Protein AF-A0A6J3AB00-F1 (afdb_monomer_lite)

Foldseek 3Di:
DDDDPDDDDPPPADEDDPVNQCVQQVDPDLCPRQEGAPEQRQHAYPPCNLVNQNHAYDEQDNHAYQDDQSCLNNQNHAYYEHHNYVHVLVVDPCNLVVVCVSHVNYQYYNRQGCDDPPNVVSVVVVVVVVVPDDDPDPDPPPPPDDPPDDPCPPPPDPDPPVVVVVVVVVVVVVVVVVVVVVVVVVVVVVVVVCVVVPDDDDPPDDDD

Radius of gyration: 45.83 Å; chains: 1; bounding box: 149×33×102 Å

pLDDT: mean 82.35, std 17.06, range [36.31, 98.19]

Structure (mmCIF, N/CA/C/O backbone):
data_AF-A0A6J3AB00-F1
#
_entry.id   AF-A0A6J3AB00-F1
#
loop_
_atom_site.group_PDB
_atom_site.id
_atom_site.type_symbol
_atom_site.label_atom_id
_atom_site.label_alt_id
_atom_site.label_comp_id
_atom_site.label_asym_id
_atom_site.label_entity_id
_atom_site.label_seq_id
_atom_site.pdbx_PDB_ins_code
_atom_site.Cartn_x
_atom_site.Cartn_y
_atom_site.Cartn_z
_atom_site.occupancy
_atom_site.B_iso_or_equiv
_atom_site.auth_seq_id
_atom_site.auth_comp_id
_atom_site.auth_asym_id
_atom_site.auth_atom_id
_atom_site.pdbx_PDB_model_num
ATOM 1 N N . MET A 1 1 ? 50.161 -20.558 -6.148 1.00 41.75 1 MET A N 1
ATOM 2 C CA . MET A 1 1 ? 48.761 -20.976 -6.363 1.00 41.75 1 MET A CA 1
ATOM 3 C C . MET A 1 1 ? 47.915 -19.816 -5.877 1.00 41.75 1 MET A C 1
ATOM 5 O O . MET A 1 1 ? 47.759 -19.652 -4.677 1.00 41.75 1 MET A O 1
ATOM 9 N N . GLU A 1 2 ? 47.543 -18.915 -6.781 1.00 36.31 2 GLU A N 1
ATOM 10 C CA . GLU A 1 2 ? 46.730 -17.748 -6.426 1.00 36.31 2 GLU A CA 1
ATOM 11 C C . GLU A 1 2 ? 45.256 -18.159 -6.334 1.00 36.31 2 GLU A C 1
ATOM 13 O O . GLU A 1 2 ? 44.808 -18.968 -7.157 1.00 36.31 2 GLU A O 1
ATOM 18 N N . PRO A 1 3 ? 44.496 -17.660 -5.347 1.00 43.22 3 PRO A N 1
ATOM 19 C CA . PRO A 1 3 ? 43.083 -17.968 -5.248 1.00 43.22 3 PRO A CA 1
ATOM 20 C C . PRO A 1 3 ? 42.341 -17.232 -6.365 1.00 43.22 3 PRO A C 1
ATOM 22 O O . PRO A 1 3 ? 42.418 -16.011 -6.501 1.00 43.22 3 PRO A O 1
ATOM 25 N N . ARG A 1 4 ? 41.638 -18.006 -7.195 1.00 39.16 4 ARG A N 1
ATOM 26 C CA . ARG A 1 4 ? 40.739 -17.500 -8.231 1.00 39.16 4 ARG A CA 1
ATOM 27 C C . ARG A 1 4 ? 39.714 -16.581 -7.572 1.00 39.16 4 ARG A C 1
ATOM 29 O O . ARG A 1 4 ? 38.908 -17.041 -6.771 1.00 39.16 4 ARG A O 1
ATOM 36 N N . GLY A 1 5 ? 39.751 -15.301 -7.931 1.00 41.44 5 GLY A N 1
ATOM 37 C CA . GLY A 1 5 ? 38.671 -14.369 -7.647 1.00 41.44 5 GLY A CA 1
ATOM 38 C C . GLY A 1 5 ? 37.401 -14.870 -8.322 1.00 41.44 5 GLY A C 1
ATOM 39 O O . GLY A 1 5 ? 37.250 -14.765 -9.540 1.00 41.44 5 GLY A O 1
ATOM 40 N N . GLU A 1 6 ? 36.512 -15.456 -7.532 1.00 40.44 6 GLU A N 1
ATOM 41 C CA . GLU A 1 6 ? 35.131 -15.698 -7.916 1.00 40.44 6 GLU A CA 1
ATOM 42 C C . GLU A 1 6 ? 34.485 -14.330 -8.151 1.00 40.44 6 GLU A C 1
ATOM 44 O O . GLU A 1 6 ? 34.238 -13.566 -7.218 1.00 40.44 6 GLU A O 1
ATOM 49 N N . LYS A 1 7 ? 34.270 -13.979 -9.423 1.00 38.91 7 LYS A N 1
ATOM 50 C CA . LYS A 1 7 ? 33.419 -12.844 -9.780 1.00 38.91 7 LYS A CA 1
ATOM 51 C C . LYS A 1 7 ? 32.008 -13.167 -9.272 1.00 38.91 7 LYS A C 1
ATOM 53 O O . LYS A 1 7 ? 31.461 -14.185 -9.702 1.00 38.91 7 LYS A O 1
ATOM 58 N N . PRO A 1 8 ? 31.411 -12.358 -8.380 1.00 40.84 8 PRO A N 1
ATOM 59 C CA . PRO A 1 8 ? 30.029 -12.569 -7.984 1.00 40.84 8 PRO A CA 1
ATOM 60 C C . PRO A 1 8 ? 29.155 -12.401 -9.228 1.00 40.84 8 PRO A C 1
ATOM 62 O O . PRO A 1 8 ? 29.329 -11.448 -9.987 1.00 40.84 8 PRO A O 1
ATOM 65 N N . GLY A 1 9 ? 28.283 -13.385 -9.453 1.00 39.97 9 GLY A N 1
ATOM 66 C CA . GLY A 1 9 ? 27.457 -13.511 -10.646 1.00 39.97 9 GLY A CA 1
ATOM 67 C C . GLY A 1 9 ? 26.779 -12.202 -11.033 1.00 39.97 9 GLY A C 1
ATOM 68 O O . GLY A 1 9 ? 26.062 -11.591 -10.242 1.00 39.97 9 GLY A O 1
ATOM 69 N N . GLU A 1 10 ? 27.019 -11.804 -12.274 1.00 44.41 10 GLU A N 1
ATOM 70 C CA . GLU A 1 10 ? 26.266 -10.797 -13.000 1.00 44.41 10 GLU A CA 1
ATOM 71 C C . GLU A 1 10 ? 24.817 -11.297 -13.073 1.00 44.41 10 GLU A C 1
ATOM 73 O O . GLU A 1 10 ? 24.477 -12.193 -13.843 1.00 44.41 10 GLU A O 1
ATOM 78 N N . ALA A 1 11 ? 23.983 -10.822 -12.149 1.00 47.81 11 ALA A N 1
ATOM 79 C CA . ALA A 1 11 ? 22.560 -11.094 -12.171 1.00 47.81 11 ALA A CA 1
ATOM 80 C C . ALA A 1 11 ? 21.988 -10.366 -13.391 1.00 47.81 11 ALA A C 1
ATOM 82 O O . ALA A 1 11 ? 21.816 -9.148 -13.349 1.00 47.81 11 ALA A O 1
ATOM 83 N N . ASP A 1 12 ? 21.732 -11.109 -14.467 1.00 60.25 12 ASP A N 1
ATOM 84 C CA . ASP A 1 12 ? 20.972 -10.663 -15.637 1.00 60.25 12 ASP A CA 1
ATOM 85 C C . ASP A 1 12 ? 19.529 -10.376 -15.195 1.00 60.25 12 ASP A C 1
ATOM 87 O O . ASP A 1 12 ? 18.627 -11.211 -15.255 1.00 60.25 12 ASP A O 1
ATOM 91 N N . GLY A 1 13 ? 19.352 -9.229 -14.547 1.00 69.88 13 GLY A N 1
ATOM 92 C CA . GLY A 1 13 ? 18.095 -8.825 -13.953 1.00 69.88 13 GLY A CA 1
ATOM 93 C C . GLY A 1 13 ? 17.186 -8.210 -15.004 1.00 69.88 13 GLY A C 1
ATOM 94 O O . GLY A 1 13 ? 17.607 -7.391 -15.820 1.00 69.88 13 GLY A O 1
ATOM 95 N N . VAL A 1 14 ? 15.907 -8.573 -14.964 1.00 87.88 14 VAL A N 1
ATOM 96 C CA . VAL A 1 14 ? 14.940 -8.120 -15.963 1.00 87.88 14 VAL A CA 1
ATOM 97 C C . VAL A 1 14 ? 14.669 -6.623 -15.771 1.00 87.88 14 VAL A C 1
ATOM 99 O O . VAL A 1 14 ? 14.373 -6.161 -14.666 1.00 87.88 14 VAL A O 1
ATOM 102 N N . ARG A 1 15 ? 14.764 -5.847 -16.854 1.00 93.94 15 ARG A N 1
ATOM 103 C CA . ARG A 1 15 ? 14.417 -4.419 -16.884 1.00 93.94 15 ARG A CA 1
ATOM 104 C C . ARG A 1 15 ? 13.028 -4.217 -17.477 1.00 93.94 15 ARG A C 1
ATOM 106 O O . ARG A 1 15 ? 12.671 -4.843 -18.474 1.00 93.94 15 ARG A O 1
ATOM 113 N N . VAL A 1 16 ? 12.255 -3.300 -16.901 1.00 95.44 16 VAL A N 1
ATOM 114 C CA . VAL A 1 16 ? 10.959 -2.905 -17.463 1.00 95.44 16 VAL A CA 1
ATOM 115 C C . VAL A 1 16 ? 11.151 -2.156 -18.786 1.00 95.44 16 VAL A C 1
ATOM 117 O O . VAL A 1 16 ? 11.880 -1.166 -18.860 1.00 95.44 16 VAL A O 1
ATOM 120 N N . THR A 1 17 ? 10.457 -2.620 -19.827 1.00 95.62 17 THR A N 1
ATOM 121 C CA . THR A 1 17 ? 10.442 -2.022 -21.170 1.00 95.62 17 THR A CA 1
ATOM 122 C C . THR A 1 17 ? 9.011 -1.698 -21.608 1.00 95.62 17 THR A C 1
ATOM 124 O O . THR A 1 17 ? 8.074 -2.341 -21.126 1.00 95.62 17 THR A O 1
ATOM 127 N N . PRO A 1 18 ? 8.801 -0.785 -22.577 1.00 95.50 18 PRO A N 1
ATOM 128 C CA . PRO A 1 18 ? 7.454 -0.467 -23.054 1.00 95.50 18 PRO A CA 1
ATOM 129 C C . PRO A 1 18 ? 6.722 -1.692 -23.618 1.00 95.50 18 PRO A C 1
ATOM 131 O O . PRO A 1 18 ? 5.522 -1.844 -23.424 1.00 95.50 18 PRO A O 1
ATOM 134 N N . GLN A 1 19 ? 7.452 -2.598 -24.276 1.00 94.50 19 GLN A N 1
ATOM 135 C CA . GLN A 1 19 ? 6.909 -3.851 -24.808 1.00 94.50 19 GLN A CA 1
ATOM 136 C C . GLN A 1 19 ? 6.381 -4.759 -23.691 1.00 94.50 19 GLN A C 1
ATOM 138 O O . GLN A 1 19 ? 5.272 -5.280 -23.798 1.00 94.50 19 GLN A O 1
ATOM 143 N N . LEU A 1 20 ? 7.133 -4.899 -22.591 1.00 94.88 20 LEU A N 1
ATOM 144 C CA . LEU A 1 20 ? 6.686 -5.654 -21.419 1.00 94.88 20 LEU A CA 1
ATOM 145 C C . LEU A 1 20 ? 5.409 -5.041 -20.831 1.00 94.88 20 LEU A C 1
ATOM 147 O O . LEU A 1 20 ? 4.455 -5.762 -20.558 1.00 94.88 20 LEU A O 1
ATOM 151 N N . LEU A 1 21 ? 5.375 -3.717 -20.665 1.00 96.19 21 LEU A N 1
ATOM 152 C CA . LEU A 1 21 ? 4.233 -3.010 -20.081 1.00 96.19 21 LEU A CA 1
ATOM 153 C C . LEU A 1 21 ? 2.959 -3.197 -20.904 1.00 96.19 21 LEU A C 1
ATOM 155 O O . LEU A 1 21 ? 1.925 -3.574 -20.354 1.00 96.19 21 LEU A O 1
ATOM 159 N N . LYS A 1 22 ? 3.047 -3.018 -22.223 1.00 94.75 22 LYS A N 1
ATOM 160 C CA . LYS A 1 22 ? 1.925 -3.214 -23.152 1.00 94.75 22 LYS A CA 1
ATOM 161 C C . LYS A 1 22 ? 1.471 -4.672 -23.201 1.00 94.75 22 LYS A C 1
ATOM 163 O O . LYS A 1 22 ? 0.284 -4.953 -23.109 1.00 94.75 22 LYS A O 1
ATOM 168 N N . SER A 1 23 ? 2.414 -5.615 -23.239 1.00 94.75 23 SER A N 1
ATOM 169 C CA . SER A 1 23 ? 2.122 -7.055 -23.202 1.00 94.75 23 SER A CA 1
ATOM 170 C C . SER A 1 23 ? 1.388 -7.475 -21.921 1.00 94.75 23 SER A C 1
ATOM 172 O O . SER A 1 23 ? 0.497 -8.320 -21.966 1.00 94.75 23 SER A O 1
ATOM 174 N N . ARG A 1 24 ? 1.741 -6.882 -20.773 1.00 94.38 24 ARG A N 1
ATOM 175 C CA . ARG A 1 24 ? 1.140 -7.215 -19.472 1.00 94.38 24 ARG A CA 1
ATOM 176 C C . ARG A 1 24 ? -0.185 -6.517 -19.196 1.00 94.38 24 ARG A C 1
ATOM 178 O O . ARG A 1 24 ? -1.014 -7.090 -18.496 1.00 94.38 24 ARG A O 1
ATOM 185 N N . SER A 1 25 ? -0.361 -5.300 -19.697 1.00 94.50 25 SER A N 1
ATOM 186 C CA . SER A 1 25 ? -1.585 -4.511 -19.512 1.00 94.50 25 SER A CA 1
ATOM 187 C C . SER A 1 25 ? -2.644 -4.790 -20.580 1.00 94.50 25 SER A C 1
ATOM 189 O O . SER A 1 25 ? -3.828 -4.675 -20.291 1.00 94.50 25 SER A O 1
ATOM 191 N N . GLY A 1 26 ? -2.234 -5.175 -21.792 1.00 93.00 26 GLY A N 1
ATOM 192 C CA . GLY A 1 26 ? -3.109 -5.230 -22.967 1.00 93.00 26 GLY A CA 1
ATOM 193 C C . GLY A 1 26 ? -3.327 -3.866 -23.633 1.00 93.00 26 GLY A C 1
ATOM 194 O O . GLY A 1 26 ? -4.063 -3.780 -24.612 1.00 93.00 26 GLY A O 1
ATOM 195 N N . GLU A 1 27 ? -2.678 -2.815 -23.131 1.00 94.44 27 GLU A N 1
ATOM 196 C CA . GLU A 1 27 ? -2.833 -1.447 -23.613 1.00 94.44 27 GLU A CA 1
ATOM 197 C C . GLU A 1 27 ? -1.869 -1.120 -24.760 1.00 94.44 27 GLU A C 1
ATOM 199 O O . GLU A 1 27 ? -0.743 -1.620 -24.840 1.00 94.44 27 GLU A O 1
ATOM 204 N N . PHE A 1 28 ? -2.294 -0.224 -25.651 1.00 92.38 28 PHE A N 1
ATOM 205 C CA . PHE A 1 28 ? 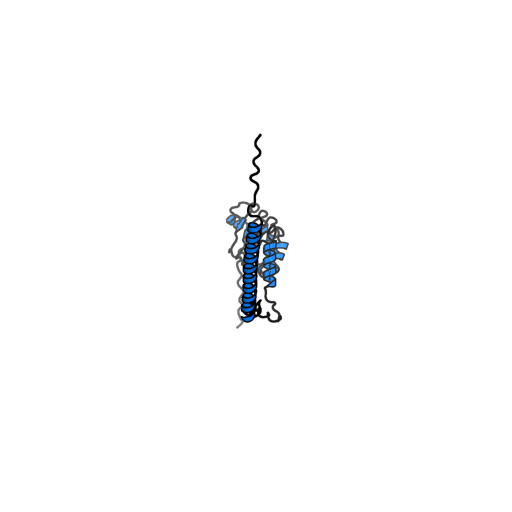-1.483 0.217 -26.793 1.00 92.38 28 PHE A CA 1
ATOM 206 C C . PHE A 1 28 ? -0.602 1.432 -26.468 1.00 92.38 28 PHE A C 1
ATOM 208 O O . PHE A 1 28 ? 0.447 1.624 -27.098 1.00 92.38 28 PHE A O 1
ATOM 215 N N . ALA A 1 29 ? -1.001 2.223 -25.471 1.00 94.00 29 ALA A N 1
ATOM 216 C CA . ALA A 1 29 ? -0.321 3.419 -24.985 1.00 94.00 29 ALA A CA 1
ATOM 217 C C . ALA A 1 29 ? 0.070 3.233 -23.510 1.00 94.00 29 ALA A C 1
ATOM 219 O O . ALA A 1 29 ? -0.569 2.467 -22.796 1.00 94.00 29 ALA A O 1
ATOM 220 N N . LEU A 1 30 ? 1.139 3.890 -23.052 1.00 93.31 30 LEU A N 1
ATOM 221 C CA . LEU A 1 30 ? 1.556 3.770 -21.647 1.00 93.31 30 LEU A CA 1
ATOM 222 C C . LEU A 1 30 ? 0.661 4.616 -20.736 1.00 93.31 30 LEU A C 1
ATOM 224 O O . LEU A 1 30 ? 0.398 4.242 -19.597 1.00 93.31 30 LEU A O 1
ATOM 228 N N . GLU A 1 31 ? 0.150 5.729 -21.258 1.00 91.88 31 GLU A N 1
ATOM 229 C CA . GLU A 1 31 ? -0.706 6.663 -20.535 1.00 91.88 31 GLU A CA 1
ATOM 230 C C . GLU A 1 31 ? -2.089 6.079 -20.214 1.00 91.88 31 GLU A C 1
ATOM 232 O O . GLU A 1 31 ? -2.727 6.541 -19.272 1.00 91.88 31 GLU A O 1
ATOM 237 N N . SER A 1 32 ? -2.548 5.064 -20.961 1.00 94.50 32 SER A N 1
ATOM 238 C CA . SER A 1 32 ? -3.829 4.387 -20.708 1.00 94.50 32 SER A CA 1
ATOM 239 C C . SER A 1 32 ? -3.740 3.268 -19.667 1.00 94.50 32 SER A C 1
ATOM 241 O O . SER A 1 32 ? -4.768 2.739 -19.247 1.00 94.50 32 SER A O 1
ATOM 243 N N . ILE A 1 33 ? -2.534 2.908 -19.212 1.00 97.25 33 ILE A N 1
ATOM 244 C CA . ILE A 1 33 ? -2.348 1.848 -18.218 1.00 97.25 33 ILE A CA 1
ATOM 245 C C . ILE A 1 33 ? -2.760 2.366 -16.837 1.00 97.25 33 ILE A C 1
ATOM 247 O O . ILE A 1 33 ? -2.029 3.128 -16.212 1.00 97.25 33 ILE A O 1
ATOM 251 N N . LEU A 1 34 ? -3.902 1.889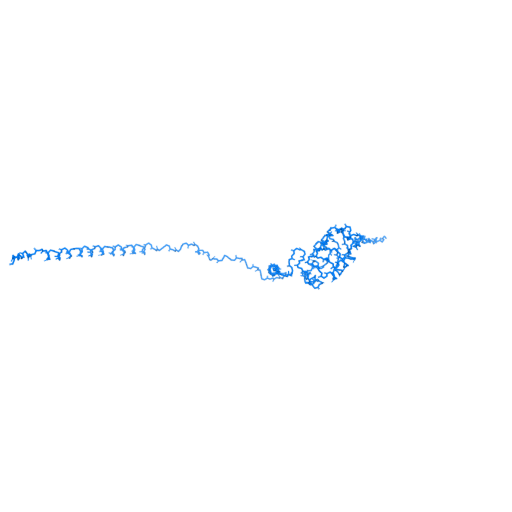 -16.336 1.00 97.38 34 LEU A N 1
ATOM 252 C CA . LEU A 1 34 ? -4.402 2.205 -14.988 1.00 97.38 34 LEU A CA 1
ATOM 253 C C . LEU A 1 34 ? -3.967 1.177 -13.935 1.00 97.38 34 LEU A C 1
ATOM 255 O O . LEU A 1 34 ? -3.749 1.513 -12.770 1.00 97.38 34 LEU A O 1
ATOM 259 N N . LEU A 1 35 ? -3.845 -0.089 -14.340 1.00 97.50 35 LEU A N 1
ATOM 260 C CA . LEU A 1 35 ? -3.538 -1.211 -13.459 1.00 97.50 35 LEU A CA 1
ATOM 261 C C . LEU A 1 35 ? -2.426 -2.059 -14.054 1.00 97.50 35 LEU A C 1
ATOM 263 O O . LEU A 1 35 ? -2.509 -2.489 -15.204 1.00 97.50 35 LEU A O 1
ATOM 267 N N . LEU A 1 36 ? -1.422 -2.378 -13.239 1.00 97.62 36 LEU A N 1
ATOM 268 C CA . LEU A 1 36 ? -0.323 -3.221 -13.677 1.00 97.62 36 LEU A CA 1
ATOM 269 C C . LEU A 1 36 ? 0.122 -4.226 -12.610 1.00 97.62 36 LEU A C 1
ATOM 271 O O . LEU A 1 36 ? 0.409 -3.880 -11.465 1.00 97.62 36 LEU A O 1
ATOM 275 N N . LYS A 1 37 ? 0.215 -5.495 -13.023 1.00 96.81 37 LYS A N 1
ATOM 276 C CA . LYS A 1 37 ? 0.695 -6.621 -12.210 1.00 96.81 37 LYS A CA 1
ATOM 277 C C . LYS A 1 37 ? 2.005 -7.154 -12.781 1.00 96.81 37 LYS A C 1
ATOM 279 O O . LYS A 1 37 ? 2.015 -7.837 -13.803 1.00 96.81 37 LYS A O 1
ATOM 284 N N . LEU A 1 38 ? 3.106 -6.874 -12.096 1.00 95.75 38 LEU A N 1
ATOM 285 C CA . LEU A 1 38 ? 4.466 -7.292 -12.443 1.00 95.75 38 LEU A CA 1
ATOM 286 C C . LEU A 1 38 ? 5.096 -8.165 -11.346 1.00 95.75 38 LEU A C 1
ATOM 288 O O . LEU A 1 38 ? 6.305 -8.131 -11.127 1.00 95.75 38 LEU A O 1
ATOM 292 N N . ARG A 1 39 ? 4.282 -8.952 -10.641 1.00 95.12 39 ARG A N 1
ATOM 293 C CA . ARG A 1 39 ? 4.729 -9.811 -9.541 1.00 95.12 39 ARG A CA 1
ATOM 294 C C . ARG A 1 39 ? 5.678 -10.918 -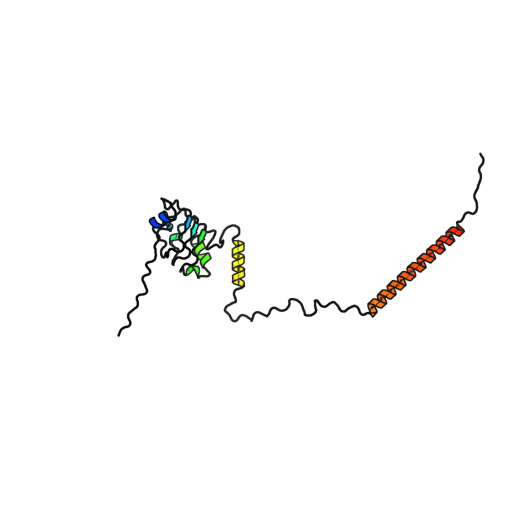10.015 1.00 95.12 39 ARG A C 1
ATOM 296 O O . ARG A 1 39 ? 5.364 -11.623 -10.973 1.00 95.12 39 ARG A O 1
ATOM 303 N N . GLY A 1 40 ? 6.780 -11.125 -9.292 1.00 93.25 40 GLY A N 1
ATOM 304 C CA . GLY A 1 40 ? 7.616 -12.324 -9.436 1.00 93.25 40 GLY A CA 1
ATOM 305 C C . GLY A 1 40 ? 8.395 -12.435 -10.749 1.00 93.25 40 GLY A C 1
ATOM 306 O O . GLY A 1 40 ? 8.652 -13.548 -11.196 1.00 93.25 40 GLY A O 1
ATOM 307 N N . LEU A 1 41 ? 8.736 -11.317 -11.393 1.00 93.62 41 LEU A N 1
ATOM 308 C CA . LEU A 1 41 ? 9.403 -11.306 -12.703 1.00 93.62 41 LEU A CA 1
ATOM 309 C C . LEU A 1 41 ? 10.922 -11.142 -12.626 1.00 93.62 41 LEU A C 1
ATOM 311 O O . LEU A 1 41 ? 11.570 -11.024 -13.661 1.00 93.62 41 LEU A O 1
ATOM 315 N N . GLY A 1 42 ? 11.493 -11.124 -11.420 1.00 92.19 42 GLY A N 1
ATOM 316 C CA . GLY A 1 42 ? 12.927 -10.903 -11.238 1.00 92.19 42 GLY A CA 1
ATOM 317 C C . GLY A 1 42 ? 13.368 -9.507 -11.684 1.00 92.19 42 GLY A C 1
ATOM 318 O O . GLY A 1 42 ? 14.504 -9.339 -12.125 1.00 92.19 42 GLY A O 1
ATOM 319 N N . LEU A 1 43 ? 12.474 -8.513 -11.597 1.00 93.56 43 LEU A N 1
ATOM 320 C CA . LEU A 1 43 ? 12.793 -7.147 -12.002 1.00 93.56 43 LEU A CA 1
ATOM 321 C C . LEU A 1 43 ? 13.858 -6.549 -11.085 1.00 93.56 43 LEU A C 1
ATOM 323 O O . LEU A 1 43 ? 13.703 -6.583 -9.865 1.00 93.56 43 LEU A O 1
ATOM 327 N N . VAL A 1 44 ? 14.897 -5.963 -11.672 1.00 93.00 44 VAL A N 1
ATOM 328 C CA . VAL A 1 44 ? 15.933 -5.204 -10.941 1.00 93.00 44 VAL A CA 1
ATOM 329 C C . VAL A 1 44 ? 15.875 -3.709 -11.241 1.00 93.00 44 VAL A C 1
ATOM 331 O O . VAL A 1 44 ? 16.340 -2.904 -10.438 1.00 93.00 44 VAL A O 1
ATOM 334 N N . ASP A 1 45 ? 15.272 -3.338 -12.374 1.00 92.56 45 ASP A N 1
ATOM 335 C CA . ASP A 1 45 ? 15.184 -1.964 -12.859 1.00 92.56 45 ASP A CA 1
ATOM 336 C C . ASP A 1 45 ? 13.769 -1.663 -13.381 1.00 92.56 45 ASP A C 1
ATOM 338 O O . ASP A 1 45 ? 13.222 -2.380 -14.225 1.00 92.56 45 ASP A O 1
ATOM 342 N N . LEU A 1 46 ? 13.192 -0.572 -12.873 1.00 94.00 46 LEU A N 1
ATOM 343 C CA . LEU A 1 46 ? 11.863 -0.079 -13.229 1.00 94.00 46 LEU A CA 1
ATOM 344 C C . LEU A 1 46 ? 11.821 0.653 -14.575 1.00 94.00 46 LEU A C 1
ATOM 346 O O . LEU A 1 46 ? 10.727 0.893 -15.075 1.00 94.00 46 LEU A O 1
ATOM 350 N N . GLY A 1 47 ? 12.965 0.986 -15.180 1.00 93.88 47 GLY A N 1
ATOM 351 C CA . GLY A 1 47 ? 13.045 1.501 -16.548 1.00 93.88 47 GLY A CA 1
ATOM 352 C C . GLY A 1 47 ? 12.024 2.603 -16.857 1.00 93.88 47 GLY A C 1
ATOM 353 O O . GLY A 1 47 ? 11.975 3.624 -16.177 1.00 93.88 47 GLY A O 1
ATOM 354 N N . CYS A 1 48 ? 11.203 2.377 -17.886 1.00 94.44 48 CYS A N 1
ATOM 355 C CA . CYS A 1 48 ? 10.186 3.318 -18.369 1.00 94.44 48 CYS A CA 1
ATOM 356 C C . CYS A 1 48 ? 8.865 3.294 -17.572 1.00 94.44 48 CYS A C 1
ATOM 358 O O . CYS A 1 48 ? 7.873 3.864 -18.016 1.00 94.44 48 CYS A O 1
ATOM 360 N N . LEU A 1 49 ? 8.794 2.625 -16.414 1.00 96.25 49 LEU A N 1
ATOM 361 C CA . LEU A 1 49 ? 7.543 2.516 -15.650 1.00 96.25 49 LEU A CA 1
ATOM 362 C C . LEU A 1 49 ? 6.991 3.887 -15.223 1.00 96.25 49 LEU A C 1
ATOM 364 O O . LEU A 1 49 ? 5.778 4.062 -15.165 1.00 96.25 49 LEU A O 1
ATOM 368 N N . GLY A 1 50 ? 7.871 4.869 -14.999 1.00 94.38 50 GLY A N 1
ATOM 369 C CA . GLY A 1 50 ? 7.498 6.249 -14.675 1.00 94.38 50 GLY A CA 1
ATOM 370 C C . GLY A 1 50 ? 6.746 7.000 -15.781 1.00 94.38 50 GLY A C 1
ATOM 371 O O . GLY A 1 50 ? 6.201 8.070 -15.517 1.00 94.38 50 GLY A O 1
ATOM 372 N N . GLU A 1 51 ? 6.692 6.455 -16.999 1.00 95.88 51 GLU A N 1
ATOM 373 C CA . GLU A 1 51 ? 5.943 7.015 -18.134 1.00 95.88 51 GLU A CA 1
ATOM 374 C C . GLU A 1 51 ? 4.453 6.627 -18.105 1.00 95.88 51 GLU A C 1
ATOM 376 O O . GLU A 1 51 ? 3.646 7.210 -18.826 1.00 95.88 51 GLU A O 1
ATOM 381 N N . CYS A 1 52 ? 4.051 5.676 -17.254 1.00 96.75 52 CYS A N 1
ATOM 382 C CA . CYS A 1 52 ? 2.654 5.252 -17.107 1.00 96.75 52 CYS A CA 1
ATOM 383 C C . CYS A 1 52 ? 1.864 6.248 -16.242 1.00 96.75 52 CYS A C 1
ATOM 385 O O . CYS A 1 52 ? 1.438 5.924 -15.140 1.00 96.75 52 CYS A O 1
ATOM 387 N N . LEU A 1 53 ? 1.699 7.489 -16.704 1.00 95.56 53 LEU A N 1
ATOM 388 C CA . LEU A 1 53 ? 1.179 8.595 -15.883 1.00 95.56 53 LEU A CA 1
ATOM 389 C C . LEU A 1 53 ? -0.258 8.393 -15.366 1.00 95.56 53 LEU A C 1
ATOM 391 O O . LEU A 1 53 ? -0.623 9.010 -14.364 1.00 95.56 53 LEU A O 1
ATOM 395 N N . GLY A 1 54 ? -1.046 7.538 -16.025 1.00 96.00 54 GLY A N 1
ATOM 396 C CA . GLY A 1 54 ? -2.393 7.144 -15.600 1.00 96.00 54 GLY A CA 1
ATOM 397 C C . GLY A 1 54 ? -2.433 6.023 -14.555 1.00 96.00 54 GLY A C 1
ATOM 398 O O . GLY A 1 54 ? -3.512 5.606 -14.150 1.00 96.00 54 GLY A O 1
ATOM 399 N N . LEU A 1 55 ? -1.284 5.494 -14.125 1.00 97.94 55 LEU A N 1
ATOM 400 C CA . LEU A 1 55 ? -1.241 4.307 -13.277 1.00 97.94 55 LEU A CA 1
ATOM 401 C C . LEU A 1 55 ? -1.782 4.598 -11.871 1.00 97.94 55 LEU A C 1
ATOM 403 O O . LEU A 1 55 ? -1.220 5.404 -11.131 1.00 97.94 55 LEU A O 1
ATOM 407 N N . GLU A 1 56 ? -2.832 3.877 -11.480 1.00 97.88 56 GLU A N 1
ATOM 408 C CA . GLU A 1 56 ? -3.486 3.984 -10.171 1.00 97.88 56 GLU A CA 1
ATOM 409 C C . GLU A 1 56 ? -3.162 2.799 -9.253 1.00 97.88 56 GLU A C 1
ATOM 411 O O . GLU A 1 56 ? -3.116 2.947 -8.027 1.00 97.88 56 GLU A O 1
ATOM 416 N N . TRP A 1 57 ? -2.919 1.620 -9.833 1.00 98.06 57 TRP A N 1
ATOM 417 C CA . TRP A 1 57 ? -2.676 0.383 -9.096 1.00 98.06 57 TRP A CA 1
ATOM 418 C C . TRP A 1 57 ? -1.465 -0.365 -9.653 1.00 98.06 57 TRP A C 1
ATOM 420 O O . TRP A 1 57 ? -1.430 -0.724 -10.833 1.00 98.06 57 TRP A O 1
ATOM 430 N N . LEU A 1 58 ? -0.485 -0.647 -8.794 1.00 98.19 58 LEU A N 1
ATOM 431 C CA . LEU A 1 58 ? 0.772 -1.282 -9.181 1.00 98.19 58 LEU A CA 1
ATOM 432 C C . LEU A 1 58 ? 1.195 -2.368 -8.190 1.00 98.19 58 LEU A C 1
ATOM 434 O O . LEU A 1 58 ? 1.390 -2.104 -7.004 1.00 98.19 58 LEU A O 1
ATOM 438 N N . ASP A 1 59 ? 1.426 -3.576 -8.703 1.00 97.50 59 ASP A N 1
ATOM 439 C CA . ASP A 1 59 ? 2.030 -4.682 -7.956 1.00 97.50 59 ASP A CA 1
ATOM 440 C C . ASP A 1 59 ? 3.380 -5.079 -8.558 1.00 97.50 59 ASP A C 1
ATOM 442 O O . ASP A 1 59 ? 3.463 -5.627 -9.656 1.00 97.50 59 ASP A O 1
ATOM 446 N N . LEU A 1 60 ? 4.434 -4.796 -7.803 1.00 95.88 60 LEU A N 1
ATOM 447 C CA . LEU A 1 60 ? 5.835 -5.119 -8.049 1.00 95.88 60 LEU A CA 1
ATOM 448 C C . LEU A 1 60 ? 6.355 -6.157 -7.042 1.00 95.88 60 LEU A C 1
ATOM 450 O O . LEU A 1 60 ? 7.572 -6.306 -6.899 1.00 95.88 60 LEU A O 1
ATOM 454 N N . SER A 1 61 ? 5.483 -6.859 -6.319 1.00 95.00 61 SER A N 1
ATOM 455 C CA . SER A 1 61 ? 5.907 -7.776 -5.262 1.00 95.00 61 SER A CA 1
ATOM 456 C C . SER A 1 61 ? 6.746 -8.951 -5.782 1.00 95.00 61 SER A C 1
ATOM 458 O O . SER A 1 61 ? 6.589 -9.419 -6.912 1.00 95.00 61 SER A O 1
ATOM 460 N N . GLY A 1 62 ? 7.663 -9.454 -4.955 1.00 93.25 62 GLY A N 1
ATOM 461 C CA . GLY A 1 62 ? 8.489 -10.618 -5.297 1.00 93.25 62 GLY A CA 1
ATOM 462 C C . GLY A 1 62 ? 9.501 -10.376 -6.422 1.00 93.25 62 GLY A C 1
ATOM 463 O O . GLY A 1 62 ? 9.823 -11.307 -7.157 1.00 93.25 62 GLY A O 1
ATOM 464 N N . ASN A 1 63 ? 9.972 -9.142 -6.598 1.00 94.12 63 ASN A N 1
ATOM 465 C CA . ASN A 1 63 ? 11.044 -8.808 -7.537 1.00 94.12 63 ASN A CA 1
ATOM 466 C C . ASN A 1 63 ? 12.381 -8.584 -6.799 1.00 94.12 63 ASN A C 1
ATOM 468 O O . ASN A 1 63 ? 12.521 -8.872 -5.611 1.00 94.12 63 ASN A O 1
ATOM 472 N N . ALA A 1 64 ? 13.402 -8.108 -7.507 1.00 92.00 64 ALA A N 1
ATOM 473 C CA . ALA A 1 64 ? 14.734 -7.831 -6.974 1.00 92.00 64 ALA A CA 1
ATOM 474 C C . ALA A 1 64 ? 15.072 -6.329 -7.039 1.00 92.00 64 ALA A C 1
ATOM 476 O O . ALA A 1 64 ? 16.228 -5.952 -7.224 1.00 92.00 64 ALA A O 1
ATOM 477 N N . LEU A 1 65 ? 14.060 -5.470 -6.875 1.00 90.50 65 LEU A N 1
ATOM 478 C CA . LEU A 1 65 ? 14.214 -4.019 -6.949 1.00 90.50 65 LEU A CA 1
ATOM 479 C C . LEU A 1 65 ? 14.994 -3.495 -5.743 1.00 90.50 65 LEU A C 1
ATOM 481 O O . LEU A 1 65 ? 14.710 -3.872 -4.607 1.00 90.50 65 LEU A O 1
ATOM 485 N N . THR A 1 66 ? 15.934 -2.583 -5.983 1.00 87.62 66 THR A N 1
ATOM 486 C CA . THR A 1 66 ? 16.716 -1.899 -4.935 1.00 87.62 66 THR A CA 1
ATOM 487 C C . THR A 1 66 ? 16.324 -0.435 -4.754 1.00 87.62 66 THR A C 1
ATOM 489 O O . THR A 1 66 ? 16.629 0.161 -3.727 1.00 87.62 66 THR A O 1
ATOM 492 N N . GLN A 1 67 ? 15.632 0.144 -5.734 1.00 87.88 67 GLN A N 1
ATOM 493 C CA . GLN A 1 67 ? 15.249 1.550 -5.766 1.00 87.88 67 GLN A CA 1
ATOM 494 C C . GLN A 1 67 ? 13.880 1.729 -6.423 1.00 87.88 67 GLN A C 1
ATOM 496 O O . GLN A 1 67 ? 13.500 0.966 -7.309 1.00 87.88 67 GLN A O 1
ATOM 501 N N . LEU A 1 68 ? 13.152 2.761 -5.991 1.00 91.25 68 LEU A N 1
ATOM 502 C CA . LEU A 1 68 ? 11.810 3.099 -6.484 1.00 91.25 68 LEU A CA 1
ATOM 503 C C . LEU A 1 68 ? 11.760 4.461 -7.192 1.00 91.25 68 LEU A C 1
ATOM 505 O O . LEU A 1 68 ? 10.678 4.941 -7.504 1.00 91.25 68 LEU A O 1
ATOM 509 N N . GLY A 1 69 ? 12.915 5.084 -7.461 1.00 90.12 69 GLY A N 1
ATOM 510 C CA . GLY A 1 69 ? 13.013 6.433 -8.037 1.00 90.12 69 GLY A CA 1
ATOM 511 C C . GLY A 1 69 ? 12.116 6.678 -9.261 1.00 90.12 69 GLY A C 1
ATOM 512 O O . GLY A 1 69 ? 11.409 7.684 -9.275 1.00 90.12 69 GLY A O 1
ATOM 513 N N . PRO A 1 70 ? 12.044 5.754 -10.241 1.00 93.25 70 PRO A N 1
ATOM 514 C CA . PRO A 1 70 ? 11.165 5.902 -11.404 1.00 93.25 70 PRO A CA 1
ATOM 515 C C . PRO A 1 70 ? 9.667 6.001 -11.088 1.00 93.25 70 PRO A C 1
ATOM 517 O O . PRO A 1 70 ? 8.908 6.444 -11.940 1.00 93.25 70 PRO A O 1
ATOM 520 N N . LEU A 1 71 ? 9.220 5.623 -9.885 1.00 95.06 71 LEU A N 1
ATOM 521 C CA . LEU A 1 71 ? 7.821 5.772 -9.482 1.00 95.06 71 LEU A CA 1
ATOM 522 C C . LEU A 1 71 ? 7.457 7.220 -9.122 1.00 95.06 71 LEU A C 1
ATOM 524 O O . LEU A 1 71 ? 6.278 7.544 -9.120 1.00 95.06 71 LEU A O 1
ATOM 528 N N . ALA A 1 72 ? 8.424 8.104 -8.850 1.00 93.56 72 ALA A N 1
ATOM 529 C CA . ALA A 1 72 ? 8.174 9.466 -8.353 1.00 93.56 72 ALA A CA 1
ATOM 530 C C . ALA A 1 72 ? 7.281 10.331 -9.270 1.00 93.56 72 ALA A C 1
ATOM 532 O O . ALA A 1 72 ? 6.654 11.293 -8.820 1.00 93.56 72 ALA A O 1
ATOM 533 N N . SER A 1 73 ? 7.229 10.016 -10.568 1.00 94.44 73 SER A N 1
ATOM 534 C CA . SER A 1 73 ? 6.382 10.699 -11.552 1.00 94.44 73 SER A CA 1
ATOM 535 C C . SER A 1 73 ? 4.917 10.247 -11.523 1.00 94.44 73 SER A C 1
ATOM 537 O O . SER A 1 73 ? 4.059 10.951 -12.057 1.00 94.44 73 SER A O 1
ATOM 539 N N . LEU A 1 74 ? 4.599 9.116 -10.887 1.00 96.19 74 LEU A N 1
ATOM 540 C CA . LEU A 1 74 ? 3.279 8.480 -10.905 1.00 96.19 74 LEU A CA 1
ATOM 541 C C . LEU A 1 74 ? 2.323 9.119 -9.889 1.00 96.19 74 LEU A C 1
ATOM 543 O O . LEU A 1 74 ? 1.963 8.538 -8.868 1.00 96.19 74 LEU A O 1
ATOM 547 N N . ARG A 1 75 ? 1.901 10.355 -10.168 1.00 94.00 75 ARG A N 1
ATOM 548 C CA . ARG A 1 75 ? 1.078 11.168 -9.252 1.00 94.00 75 ARG A CA 1
ATOM 549 C C . ARG A 1 75 ? -0.325 10.612 -8.994 1.00 94.00 75 ARG A C 1
ATOM 551 O O . ARG A 1 75 ? -0.925 10.976 -7.987 1.00 94.00 75 ARG A O 1
ATOM 558 N N . GLN A 1 76 ? -0.843 9.771 -9.887 1.00 96.00 76 GLN A N 1
ATOM 559 C CA . GLN A 1 76 ? -2.162 9.144 -9.748 1.00 96.00 76 GLN A CA 1
ATOM 560 C C . GLN A 1 76 ? -2.120 7.818 -8.979 1.00 96.00 76 GLN A C 1
ATOM 562 O O . GLN A 1 76 ? -3.173 7.267 -8.654 1.00 96.00 76 GLN A O 1
ATOM 567 N N . LEU A 1 77 ? -0.924 7.326 -8.633 1.00 97.62 77 LEU A N 1
ATOM 568 C CA . LEU A 1 77 ? -0.776 6.029 -7.994 1.00 97.62 77 LEU A CA 1
ATOM 569 C C . LEU A 1 77 ? -1.408 6.033 -6.600 1.00 97.62 77 LEU A C 1
ATOM 571 O O . LEU A 1 77 ? -0.974 6.742 -5.692 1.00 97.62 77 LEU A O 1
ATOM 575 N N . ALA A 1 78 ? -2.439 5.209 -6.434 1.00 96.69 78 ALA A N 1
ATOM 576 C CA . ALA A 1 78 ? -3.211 5.095 -5.206 1.00 96.69 78 ALA A CA 1
ATOM 577 C C . ALA A 1 78 ? -2.846 3.840 -4.407 1.00 96.69 78 ALA A C 1
ATOM 579 O O . ALA A 1 78 ? -2.960 3.844 -3.179 1.00 96.69 78 ALA A O 1
ATOM 580 N N . VAL A 1 79 ? -2.421 2.770 -5.082 1.00 97.12 79 VAL A N 1
ATOM 581 C CA . VAL A 1 79 ? -2.067 1.498 -4.447 1.00 97.12 79 VAL A CA 1
ATOM 582 C C . VAL A 1 79 ? -0.750 0.984 -5.007 1.00 97.12 79 VAL A C 1
ATOM 584 O O . VAL A 1 79 ? -0.617 0.789 -6.215 1.00 97.12 79 VAL A O 1
ATOM 587 N N . LEU A 1 80 ? 0.195 0.719 -4.108 1.00 96.94 80 LEU A N 1
ATOM 588 C CA . LEU A 1 80 ? 1.502 0.163 -4.429 1.00 96.94 80 LEU A CA 1
ATOM 589 C C . LEU A 1 80 ? 1.760 -1.088 -3.591 1.00 96.94 80 LEU A C 1
ATOM 591 O O . LEU A 1 80 ? 1.602 -1.069 -2.374 1.00 96.94 80 LEU A O 1
ATOM 595 N N . ASN A 1 81 ? 2.199 -2.163 -4.235 1.00 95.50 81 ASN A N 1
ATOM 596 C CA . ASN A 1 81 ? 2.741 -3.334 -3.559 1.00 95.50 81 ASN A CA 1
ATOM 597 C C . ASN A 1 81 ? 4.169 -3.588 -4.049 1.00 95.50 81 ASN A C 1
ATOM 599 O O . ASN A 1 81 ? 4.384 -3.872 -5.222 1.00 95.50 81 ASN A O 1
ATOM 603 N N . VAL A 1 82 ? 5.145 -3.485 -3.158 1.00 93.31 82 VAL A N 1
ATOM 604 C CA . VAL A 1 82 ? 6.560 -3.809 -3.386 1.00 93.31 82 VAL A CA 1
ATOM 605 C C . VAL A 1 82 ? 7.063 -4.825 -2.353 1.00 93.31 82 VAL A C 1
ATOM 607 O O . VAL A 1 82 ? 8.272 -5.033 -2.230 1.00 93.31 82 VAL A O 1
ATOM 610 N N . ALA A 1 83 ? 6.161 -5.516 -1.653 1.00 90.81 83 ALA A N 1
ATOM 611 C CA . ALA A 1 83 ? 6.501 -6.559 -0.696 1.00 90.81 83 ALA A CA 1
ATOM 612 C C . ALA A 1 83 ? 7.411 -7.638 -1.311 1.00 90.81 83 ALA A C 1
ATOM 614 O O . ALA A 1 83 ? 7.348 -7.941 -2.506 1.00 90.81 83 ALA A O 1
ATOM 615 N N . ASN A 1 84 ? 8.249 -8.266 -0.485 1.00 88.94 84 ASN A N 1
ATOM 616 C CA . ASN A 1 84 ? 9.192 -9.308 -0.911 1.00 88.94 84 ASN A CA 1
ATOM 617 C C . ASN A 1 84 ? 10.159 -8.864 -2.026 1.00 88.94 84 ASN A C 1
ATOM 619 O O . ASN A 1 84 ? 10.556 -9.679 -2.857 1.00 88.94 84 ASN A O 1
ATOM 623 N N . ASN A 1 85 ? 10.533 -7.582 -2.056 1.00 86.81 85 ASN A N 1
ATOM 624 C CA . ASN A 1 85 ? 11.665 -7.107 -2.847 1.00 86.81 85 ASN A CA 1
ATOM 625 C C . ASN A 1 85 ? 12.962 -7.117 -2.036 1.00 86.81 85 ASN A C 1
ATOM 627 O O . ASN A 1 85 ? 12.950 -7.106 -0.808 1.00 86.81 85 ASN A O 1
ATOM 631 N N . ARG A 1 86 ? 14.100 -7.060 -2.735 1.00 78.38 86 ARG A N 1
ATOM 632 C CA . ARG A 1 86 ? 15.431 -6.871 -2.124 1.00 78.38 86 ARG A CA 1
ATOM 633 C C . ARG A 1 86 ? 15.730 -5.408 -1.771 1.00 78.38 86 ARG A C 1
ATOM 635 O O . ARG A 1 86 ? 16.890 -5.045 -1.587 1.00 78.38 86 ARG A O 1
ATOM 642 N N . ASN A 1 87 ? 14.707 -4.560 -1.707 1.00 71.88 87 ASN A N 1
ATOM 643 C CA . ASN A 1 87 ? 14.889 -3.140 -1.471 1.00 71.88 87 ASN A CA 1
ATOM 644 C C . ASN A 1 87 ? 15.270 -2.918 0.002 1.00 71.88 87 ASN A C 1
ATOM 646 O O . ASN A 1 87 ? 14.468 -3.259 0.875 1.00 71.88 87 ASN A O 1
ATOM 650 N N . PRO A 1 88 ? 16.444 -2.332 0.305 1.00 68.44 88 PRO A N 1
ATOM 651 C CA . PRO A 1 88 ? 16.838 -2.046 1.684 1.00 68.44 88 PRO A CA 1
ATOM 652 C C . PRO A 1 88 ? 15.845 -1.114 2.390 1.00 68.44 88 PRO A C 1
ATOM 654 O O . PRO A 1 88 ? 15.714 -1.186 3.610 1.00 68.44 88 PRO A O 1
ATOM 657 N N . LEU A 1 89 ? 15.096 -0.293 1.638 1.00 69.00 89 LEU A N 1
ATOM 658 C CA . LEU A 1 89 ? 14.023 0.525 2.195 1.00 69.00 89 LEU A CA 1
ATOM 659 C C . LEU A 1 89 ? 12.934 -0.337 2.826 1.00 69.00 89 LEU A C 1
ATOM 661 O O . LEU A 1 89 ? 12.516 0.013 3.915 1.00 69.00 89 LEU A O 1
ATOM 665 N N . CYS A 1 90 ? 12.527 -1.465 2.232 1.00 69.75 90 CYS A N 1
ATOM 666 C CA . CYS A 1 90 ? 11.471 -2.331 2.784 1.00 69.75 90 CYS A CA 1
ATOM 667 C C . CYS A 1 90 ? 11.852 -2.969 4.132 1.00 69.75 90 CYS A C 1
ATOM 669 O O . CYS A 1 90 ? 10.975 -3.382 4.884 1.00 69.75 90 CYS A O 1
ATOM 671 N N . ALA A 1 91 ? 13.149 -3.052 4.443 1.00 72.50 91 ALA A N 1
ATOM 672 C CA . ALA A 1 91 ? 13.642 -3.527 5.735 1.00 72.50 91 ALA A CA 1
ATOM 673 C C . ALA A 1 91 ? 13.768 -2.402 6.783 1.00 72.50 91 ALA A C 1
ATOM 675 O O . ALA A 1 91 ? 13.978 -2.684 7.963 1.00 72.50 91 ALA A O 1
ATOM 676 N N . SER A 1 92 ? 13.662 -1.135 6.370 1.00 79.94 92 SER A N 1
ATOM 677 C CA . SER A 1 92 ? 13.800 0.019 7.257 1.00 79.94 92 SER A CA 1
ATOM 678 C C . SER A 1 92 ? 12.486 0.329 7.984 1.00 79.94 92 SER A C 1
ATOM 680 O O . SER A 1 92 ? 11.430 0.351 7.355 1.00 79.94 92 SER A O 1
ATOM 682 N N . PRO A 1 93 ? 12.510 0.696 9.278 1.00 77.69 93 PRO A N 1
ATOM 683 C CA . PRO A 1 93 ? 11.318 1.186 9.975 1.00 77.69 93 PRO A CA 1
ATOM 684 C C . PRO A 1 93 ? 10.769 2.498 9.383 1.00 77.69 93 PRO A C 1
ATOM 686 O O . PRO A 1 93 ? 9.600 2.819 9.572 1.00 77.69 93 PRO A O 1
ATOM 689 N N . THR A 1 94 ? 11.585 3.248 8.634 1.00 83.19 94 THR A N 1
ATOM 690 C CA . THR A 1 94 ? 11.171 4.484 7.944 1.00 83.19 94 THR A CA 1
ATOM 691 C C . THR A 1 94 ? 10.575 4.244 6.559 1.00 83.19 94 THR A C 1
ATOM 693 O O . THR A 1 94 ? 10.201 5.202 5.887 1.00 83.19 94 THR A O 1
ATOM 696 N N . TYR A 1 95 ? 10.471 2.984 6.132 1.00 86.25 95 TYR A N 1
ATOM 697 C CA . TYR A 1 95 ? 9.983 2.576 4.818 1.00 86.25 95 TYR A CA 1
ATOM 698 C C . TYR A 1 95 ? 8.694 3.286 4.395 1.00 86.25 95 TYR A C 1
ATOM 700 O O . TYR A 1 95 ? 8.671 3.966 3.371 1.00 86.25 95 TYR A O 1
ATOM 708 N N . GLY A 1 96 ? 7.636 3.152 5.202 1.00 85.69 96 GLY A N 1
ATOM 709 C CA . GLY A 1 96 ? 6.319 3.693 4.869 1.00 85.69 96 GLY A CA 1
ATOM 710 C C . GLY A 1 96 ? 6.353 5.210 4.700 1.00 85.69 96 GLY A C 1
ATOM 711 O O . GLY A 1 96 ? 5.822 5.724 3.721 1.00 85.69 96 GLY A O 1
ATOM 712 N N . ALA A 1 97 ? 7.061 5.910 5.592 1.00 86.62 97 ALA A N 1
ATOM 713 C CA . ALA A 1 97 ? 7.241 7.356 5.504 1.00 86.62 97 ALA A CA 1
ATOM 714 C C . ALA A 1 97 ? 8.037 7.756 4.252 1.00 86.62 97 ALA A C 1
ATOM 716 O O . ALA A 1 97 ? 7.623 8.648 3.525 1.00 86.62 97 ALA A O 1
ATOM 717 N N . ALA A 1 98 ? 9.134 7.060 3.941 1.00 88.94 98 ALA A N 1
ATOM 718 C CA . ALA A 1 98 ? 9.948 7.347 2.760 1.00 88.94 98 ALA A CA 1
ATOM 719 C C . ALA A 1 98 ? 9.180 7.129 1.443 1.00 88.94 98 ALA A C 1
ATOM 721 O O . ALA A 1 98 ? 9.309 7.919 0.508 1.00 88.94 98 ALA A O 1
ATOM 722 N N . VAL A 1 99 ? 8.361 6.076 1.361 1.00 90.62 99 VAL A N 1
ATOM 723 C CA . VAL A 1 99 ? 7.497 5.833 0.196 1.00 90.62 99 VAL A CA 1
ATOM 724 C C . VAL A 1 99 ? 6.394 6.886 0.104 1.00 90.62 99 VAL A C 1
ATOM 726 O O . VAL A 1 99 ? 6.069 7.327 -0.995 1.00 90.62 99 VAL A O 1
ATOM 729 N N . GLN A 1 100 ? 5.850 7.333 1.234 1.00 89.19 100 GLN A N 1
ATOM 730 C CA . GLN A 1 100 ? 4.831 8.379 1.267 1.00 89.19 100 GLN A CA 1
ATOM 731 C C . GLN A 1 100 ? 5.391 9.761 0.892 1.00 89.19 100 GLN A C 1
ATOM 733 O O . GLN A 1 100 ? 4.711 10.516 0.208 1.00 89.19 100 GLN A O 1
ATOM 738 N N . GLU A 1 101 ? 6.642 10.066 1.240 1.00 90.69 101 GLU A N 1
ATOM 739 C CA . GLU A 1 101 ? 7.355 11.257 0.750 1.00 90.69 101 GLU A CA 1
ATOM 740 C C . GLU A 1 101 ? 7.563 11.206 -0.772 1.00 90.69 101 GLU A C 1
ATOM 742 O O . GLU A 1 101 ? 7.357 12.195 -1.477 1.00 90.69 101 GLU A O 1
ATOM 747 N N . LEU A 1 102 ? 7.923 10.032 -1.304 1.00 91.94 102 LEU A N 1
ATOM 748 C CA . LEU A 1 102 ? 8.075 9.829 -2.746 1.00 91.94 102 LEU A CA 1
ATOM 749 C C . LEU A 1 102 ? 6.734 9.970 -3.489 1.00 91.94 102 LEU A C 1
ATOM 751 O O . LEU A 1 102 ? 6.684 10.486 -4.606 1.00 91.94 102 LEU A O 1
ATOM 755 N N . LEU A 1 103 ? 5.656 9.484 -2.874 1.00 93.38 103 LEU A N 1
ATOM 756 C CA . LEU A 1 103 ? 4.330 9.331 -3.464 1.00 93.38 103 LEU A CA 1
ATOM 757 C C . LEU A 1 103 ? 3.238 9.761 -2.463 1.00 93.38 103 LEU A C 1
ATOM 759 O O . LEU A 1 103 ? 2.538 8.918 -1.894 1.00 93.38 103 LEU A O 1
ATOM 763 N N . PRO A 1 104 ? 3.026 11.077 -2.277 1.00 90.56 104 PRO A N 1
ATOM 764 C CA . PRO A 1 104 ? 2.131 11.599 -1.237 1.00 90.56 104 PRO A CA 1
ATOM 765 C C . PRO A 1 104 ? 0.647 11.268 -1.462 1.00 90.56 104 PRO A C 1
ATOM 767 O O . PRO A 1 104 ? -0.155 11.363 -0.536 1.00 90.56 104 PRO A O 1
ATOM 770 N N . GLY A 1 105 ? 0.266 10.871 -2.682 1.00 91.50 105 GLY A N 1
ATOM 771 C CA . GLY A 1 105 ? -1.102 10.478 -3.040 1.00 91.50 105 GLY A CA 1
ATOM 772 C C . GLY A 1 105 ? -1.466 9.023 -2.719 1.00 91.50 105 GLY A C 1
ATOM 773 O O . GLY A 1 105 ? -2.626 8.640 -2.898 1.00 91.50 105 GLY A O 1
ATOM 774 N N . LEU A 1 106 ? -0.513 8.207 -2.247 1.00 94.38 106 LEU A N 1
ATOM 775 C CA . LEU A 1 106 ? -0.756 6.792 -1.974 1.00 94.38 106 LEU A CA 1
ATOM 776 C C . LEU A 1 106 ? -1.778 6.599 -0.858 1.00 94.38 106 LEU A C 1
ATOM 778 O O . LEU A 1 106 ? -1.670 7.168 0.228 1.00 94.38 106 LEU A O 1
ATOM 782 N N . LYS A 1 107 ? -2.754 5.729 -1.114 1.00 94.75 107 LYS A N 1
ATOM 783 C CA . LYS A 1 107 ? -3.787 5.313 -0.158 1.00 94.75 107 LYS A CA 1
ATOM 784 C C . LYS A 1 107 ? -3.412 4.017 0.543 1.00 94.75 107 LYS A C 1
ATOM 786 O O . LYS A 1 107 ? -3.775 3.842 1.706 1.00 94.75 107 LYS A O 1
ATOM 791 N N . ALA A 1 108 ? -2.710 3.121 -0.148 1.00 94.50 108 ALA A N 1
ATOM 792 C CA . ALA A 1 108 ? -2.269 1.852 0.411 1.00 94.50 108 ALA A CA 1
ATOM 793 C C . ALA A 1 108 ? -0.879 1.436 -0.086 1.00 94.50 108 ALA A C 1
ATOM 795 O O . ALA A 1 108 ? -0.569 1.584 -1.271 1.00 94.50 108 ALA A O 1
ATOM 796 N N . ILE A 1 109 ? -0.083 0.885 0.831 1.00 93.12 109 ILE A N 1
ATOM 797 C CA . ILE A 1 109 ? 1.258 0.340 0.602 1.00 93.12 109 ILE A CA 1
ATOM 798 C C . ILE A 1 109 ? 1.276 -1.089 1.145 1.00 93.12 109 ILE A C 1
ATOM 800 O O . ILE A 1 109 ? 0.912 -1.308 2.293 1.00 93.12 109 ILE A O 1
ATOM 804 N N . ASP A 1 110 ? 1.659 -2.064 0.320 1.00 92.31 110 ASP A N 1
ATOM 805 C CA . ASP A 1 110 ? 1.830 -3.478 0.707 1.00 92.31 110 ASP A CA 1
ATOM 806 C C . ASP A 1 110 ? 0.598 -4.119 1.380 1.00 92.31 110 ASP A C 1
ATOM 808 O O . ASP A 1 110 ? 0.698 -5.086 2.130 1.00 92.31 110 ASP A O 1
ATOM 812 N N . GLY A 1 111 ? -0.593 -3.594 1.076 1.00 89.12 111 GLY A N 1
ATOM 813 C CA . GLY A 1 111 ? -1.865 -4.032 1.660 1.00 89.12 111 GLY A CA 1
ATOM 814 C C . GLY A 1 111 ? -2.294 -3.259 2.910 1.00 89.12 111 GLY A C 1
ATOM 815 O O . GLY A 1 111 ? -3.440 -3.396 3.334 1.00 89.12 111 GLY A O 1
ATOM 816 N N . GLU A 1 112 ? -1.439 -2.396 3.457 1.00 89.50 112 GLU A N 1
ATOM 817 C CA . GLU A 1 112 ? -1.771 -1.510 4.572 1.00 89.50 112 GLU A CA 1
ATOM 818 C C . GLU A 1 112 ? -2.270 -0.154 4.078 1.00 89.50 112 GLU A C 1
ATOM 820 O O . GLU A 1 112 ? -1.725 0.438 3.144 1.00 89.50 112 GLU A O 1
ATOM 825 N N . ARG A 1 113 ? -3.315 0.375 4.719 1.00 91.12 113 ARG A N 1
ATOM 826 C CA . ARG A 1 113 ? -3.813 1.720 4.424 1.00 91.12 113 ARG A CA 1
ATOM 827 C C . ARG A 1 113 ? -2.924 2.758 5.101 1.00 91.12 113 ARG A C 1
ATOM 829 O O . ARG A 1 113 ? -2.791 2.757 6.319 1.00 91.12 113 ARG A O 1
ATOM 836 N N . VAL A 1 114 ? -2.399 3.689 4.309 1.00 91.12 114 VAL A N 1
ATOM 837 C CA . VAL A 1 114 ? -1.465 4.730 4.777 1.00 91.12 114 VAL A CA 1
ATOM 838 C C . VAL A 1 114 ? -2.034 6.145 4.697 1.00 91.12 114 VAL A C 1
ATOM 840 O O . VAL A 1 114 ? -1.486 7.061 5.301 1.00 91.12 114 VAL A O 1
ATOM 843 N N . SER A 1 115 ? -3.146 6.345 3.983 1.00 90.62 115 SER A N 1
ATOM 844 C CA . SER A 1 115 ? -3.840 7.635 3.952 1.00 90.62 115 SER A CA 1
ATOM 845 C C . SER A 1 115 ? -5.347 7.504 3.692 1.00 90.62 115 SER A C 1
ATOM 847 O O . SER A 1 115 ? -5.869 6.449 3.295 1.00 90.62 115 SER A O 1
ATOM 849 N N . GLY A 1 116 ? -6.055 8.615 3.912 1.00 87.06 116 GLY A N 1
ATOM 850 C CA . GLY A 1 116 ? -7.497 8.742 3.723 1.00 87.06 116 GLY A CA 1
ATOM 851 C C . GLY A 1 116 ? -8.317 8.194 4.893 1.00 87.06 116 GLY A C 1
ATOM 852 O O . GLY A 1 116 ? -7.795 7.822 5.937 1.00 87.06 116 GLY A O 1
ATOM 853 N N . ARG A 1 117 ? -9.645 8.137 4.726 1.00 87.19 117 ARG A N 1
ATOM 854 C CA . ARG A 1 117 ? -10.543 7.663 5.792 1.00 87.19 117 ARG A CA 1
ATOM 855 C C . ARG A 1 117 ? -10.164 6.245 6.237 1.00 87.19 117 ARG A C 1
ATOM 857 O O . ARG A 1 117 ? -10.101 5.337 5.408 1.00 87.19 117 ARG A O 1
ATOM 864 N N . GLY A 1 118 ? -9.952 6.074 7.540 1.00 83.12 118 GLY A N 1
ATOM 865 C CA . GLY A 1 118 ? -9.600 4.796 8.157 1.00 83.12 118 GLY A CA 1
ATOM 866 C C . GLY A 1 118 ? -8.099 4.498 8.246 1.00 83.12 118 GLY A C 1
ATOM 867 O O . GLY A 1 118 ? -7.758 3.432 8.745 1.00 83.12 118 GLY A O 1
ATOM 868 N N . SER A 1 119 ? -7.199 5.390 7.805 1.00 87.25 119 SER A N 1
ATOM 869 C CA . SER A 1 119 ? -5.750 5.214 8.029 1.00 87.25 119 SER A CA 1
ATOM 870 C C . SER A 1 119 ? -5.370 5.251 9.510 1.00 87.25 119 SER A C 1
ATOM 872 O O . SER A 1 119 ? -4.463 4.534 9.919 1.00 87.25 119 SER A O 1
ATOM 874 N N . ASP A 1 120 ? -6.101 6.019 10.320 1.00 87.94 120 ASP A N 1
ATOM 875 C CA . ASP A 1 120 ? -5.821 6.204 11.752 1.00 87.94 120 ASP A CA 1
ATOM 876 C C . ASP A 1 120 ? -5.882 4.885 12.529 1.00 87.94 120 ASP A C 1
ATOM 878 O O . ASP A 1 120 ? -5.106 4.671 13.453 1.00 87.94 120 ASP A O 1
ATOM 882 N N . PHE A 1 121 ? -6.755 3.963 12.110 1.00 87.31 121 PHE A N 1
ATOM 883 C CA . PHE A 1 121 ? -6.829 2.621 12.684 1.00 87.31 121 PHE A CA 1
ATOM 884 C C . PHE A 1 121 ? -5.524 1.843 12.470 1.00 87.31 121 PHE A C 1
ATOM 886 O O . PHE A 1 121 ? -4.970 1.287 13.413 1.00 87.31 121 PHE A O 1
ATOM 893 N N . TYR A 1 122 ? -4.995 1.848 11.244 1.00 84.06 122 TYR A N 1
ATOM 894 C CA . TYR A 1 122 ? -3.736 1.171 10.924 1.00 84.06 122 TYR A CA 1
ATOM 895 C C . TYR A 1 122 ? -2.533 1.858 11.576 1.00 84.06 122 TYR A C 1
ATOM 897 O O . TYR A 1 122 ? -1.569 1.187 11.941 1.00 84.06 122 TYR A O 1
ATOM 905 N N . GLN A 1 123 ? -2.579 3.184 11.741 1.00 86.81 123 GLN A N 1
ATOM 906 C CA . GLN A 1 123 ? -1.566 3.906 12.507 1.00 86.81 123 GLN A CA 1
ATOM 907 C C . GLN A 1 123 ? -1.592 3.488 13.982 1.00 86.81 123 GLN A C 1
ATOM 909 O O . GLN A 1 123 ? -0.554 3.108 14.510 1.00 86.81 123 GLN A O 1
ATOM 914 N N . LEU A 1 124 ? -2.773 3.436 14.605 1.00 87.50 124 LEU A N 1
ATOM 915 C CA . LEU A 1 124 ? -2.936 2.983 15.987 1.00 87.50 124 LEU A CA 1
ATOM 916 C C . LEU A 1 124 ? -2.415 1.552 16.188 1.00 87.50 124 LEU A C 1
ATOM 918 O O . LEU A 1 124 ? -1.718 1.287 17.163 1.00 87.50 124 LEU A O 1
ATOM 922 N N . CYS A 1 125 ? -2.716 0.632 15.265 1.00 86.38 125 CYS A N 1
ATOM 923 C CA . CYS A 1 125 ? -2.181 -0.731 15.313 1.00 86.38 125 CYS A CA 1
ATOM 924 C C . CYS A 1 125 ? -0.645 -0.742 15.295 1.00 86.38 125 CYS A C 1
ATOM 926 O O . CYS A 1 125 ? -0.035 -1.410 16.126 1.00 86.38 125 CYS A O 1
ATOM 928 N N . ARG A 1 126 ? -0.015 0.041 14.408 1.00 82.75 126 ARG A N 1
ATOM 929 C CA . ARG A 1 126 ? 1.452 0.150 14.349 1.00 82.75 126 ARG A CA 1
ATOM 930 C C . ARG A 1 126 ? 2.039 0.766 15.614 1.00 82.75 126 ARG A C 1
ATOM 932 O O . ARG A 1 126 ? 3.066 0.288 16.096 1.00 82.75 126 ARG A O 1
ATOM 939 N N . ASP A 1 127 ? 1.391 1.784 16.168 1.00 86.50 127 ASP A N 1
ATOM 940 C CA . ASP A 1 127 ? 1.835 2.433 17.400 1.00 86.50 127 ASP A CA 1
ATOM 941 C C . ASP A 1 127 ? 1.763 1.451 18.582 1.00 86.50 127 ASP A C 1
ATOM 943 O O . ASP A 1 127 ? 2.724 1.326 19.348 1.00 86.50 127 ASP A O 1
ATOM 947 N N . LEU A 1 128 ? 0.680 0.673 18.682 1.00 87.38 128 LEU A N 1
ATOM 948 C CA . LEU A 1 128 ? 0.533 -0.395 19.674 1.00 87.38 128 LEU A CA 1
ATOM 949 C C . LEU A 1 128 ? 1.612 -1.469 19.510 1.00 87.38 128 LEU A C 1
ATOM 951 O O . LEU A 1 128 ? 2.313 -1.772 20.472 1.00 87.38 128 LEU A O 1
ATOM 955 N N . ASP A 1 129 ? 1.816 -1.987 18.299 1.00 84.06 129 ASP A N 1
ATOM 956 C CA . ASP A 1 129 ? 2.845 -2.995 18.030 1.00 84.06 129 ASP A CA 1
ATOM 957 C C . ASP A 1 129 ? 4.249 -2.480 18.357 1.00 84.06 129 ASP A C 1
ATOM 959 O O . ASP A 1 129 ? 5.064 -3.206 18.926 1.00 84.06 129 ASP A O 1
ATOM 963 N N . SER A 1 130 ? 4.545 -1.218 18.034 1.00 82.25 130 SER A N 1
ATOM 964 C CA . SER A 1 130 ? 5.816 -0.582 18.392 1.00 82.25 130 SER A CA 1
ATOM 965 C C . SER A 1 130 ? 6.004 -0.484 19.909 1.00 82.25 130 SER A C 1
ATOM 967 O O . SER A 1 130 ? 7.109 -0.713 20.399 1.00 82.25 130 SER A O 1
ATOM 969 N N . SER A 1 131 ? 4.918 -0.244 20.650 1.00 83.38 131 SER A N 1
ATOM 970 C CA . SER A 1 131 ? 4.913 -0.173 22.115 1.00 83.38 131 SER A CA 1
ATOM 971 C C . SER A 1 131 ? 5.086 -1.548 22.766 1.00 83.38 131 SER A C 1
ATOM 973 O O . SER A 1 131 ? 5.599 -1.647 23.879 1.00 83.38 131 SER A O 1
ATOM 975 N N . LEU A 1 132 ? 4.667 -2.613 22.078 1.00 79.31 132 LEU A N 1
ATOM 976 C CA . LEU A 1 132 ? 4.773 -3.995 22.548 1.00 79.31 132 LEU A CA 1
ATOM 977 C C . LEU A 1 132 ? 6.144 -4.627 22.266 1.00 79.31 132 LEU A C 1
ATOM 979 O O . LEU A 1 132 ? 6.462 -5.669 22.844 1.00 79.31 132 LEU A O 1
ATOM 983 N N . ARG A 1 133 ? 6.972 -4.036 21.392 1.00 73.62 133 ARG A N 1
ATOM 984 C CA . ARG A 1 133 ? 8.307 -4.576 21.099 1.00 73.62 133 ARG A CA 1
ATOM 985 C C . ARG A 1 133 ? 9.198 -4.468 22.344 1.00 73.62 133 ARG A C 1
ATOM 987 O O . ARG A 1 133 ? 9.375 -3.367 22.866 1.00 73.62 133 ARG A O 1
ATOM 994 N N . PRO A 1 134 ? 9.804 -5.577 22.814 1.00 61.62 134 PRO A N 1
ATOM 995 C CA . PRO A 1 134 ? 10.720 -5.536 23.944 1.00 61.62 134 PRO A CA 1
ATOM 996 C C . PRO A 1 134 ? 11.870 -4.574 23.646 1.00 61.62 134 PRO A C 1
ATOM 998 O O . PRO A 1 134 ? 12.569 -4.724 22.641 1.00 61.62 134 PRO A O 1
ATOM 1001 N N . SER A 1 135 ? 12.074 -3.593 24.525 1.00 57.84 135 SER A N 1
ATOM 1002 C CA . SER A 1 135 ? 13.281 -2.769 24.515 1.00 57.84 135 SER A CA 1
ATOM 1003 C C . SER A 1 135 ? 14.504 -3.688 24.497 1.00 57.84 135 SER A C 1
ATOM 1005 O O . SER A 1 135 ? 14.647 -4.550 25.360 1.00 57.84 135 SER A O 1
ATOM 1007 N N . SER A 1 136 ? 15.397 -3.509 23.522 1.00 57.69 136 SER A N 1
ATOM 1008 C CA . SER A 1 136 ? 16.656 -4.262 23.417 1.00 57.69 136 SER A CA 1
ATOM 1009 C C . SER A 1 136 ? 17.690 -3.871 24.488 1.00 57.69 136 SER A C 1
ATOM 1011 O O . SER A 1 136 ? 18.848 -4.271 24.400 1.00 57.69 136 SER A O 1
ATOM 1013 N N . GLY A 1 137 ? 17.304 -3.065 25.481 1.00 59.31 137 GLY A N 1
ATOM 1014 C CA . GLY A 1 137 ? 18.121 -2.757 26.650 1.00 59.31 137 GLY A CA 1
ATOM 1015 C C . GLY A 1 137 ? 17.838 -3.704 27.821 1.00 59.31 137 GLY A C 1
ATOM 1016 O O . GLY A 1 137 ? 16.813 -4.388 27.832 1.00 59.31 137 GLY A O 1
ATOM 1017 N N . PRO A 1 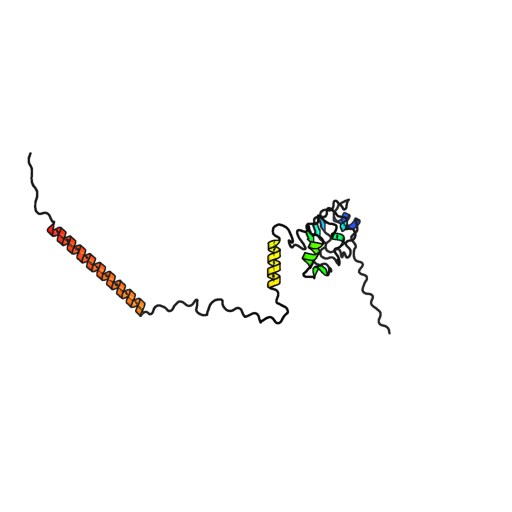138 ? 18.697 -3.722 28.857 1.00 52.66 138 PRO A N 1
ATOM 1018 C CA . PRO A 1 138 ? 18.376 -4.337 30.138 1.00 52.66 138 PRO A CA 1
ATOM 1019 C C . PRO A 1 138 ? 17.300 -3.484 30.829 1.00 52.66 138 PRO A C 1
ATOM 1021 O O . PRO A 1 138 ? 17.572 -2.714 31.746 1.00 52.66 138 PRO A O 1
ATOM 1024 N N . GLY A 1 139 ? 16.069 -3.553 30.323 1.00 53.22 139 GLY A N 1
ATOM 1025 C CA . GLY A 1 139 ? 14.906 -2.967 30.966 1.00 53.22 139 GLY A CA 1
ATOM 1026 C C . GLY A 1 139 ? 14.618 -3.698 32.278 1.00 53.22 139 GLY A C 1
ATOM 1027 O O . GLY A 1 139 ? 14.989 -4.871 32.420 1.00 53.22 139 GLY A O 1
ATOM 1028 N N . PRO A 1 140 ? 13.975 -3.036 33.256 1.00 56.81 140 PRO A N 1
ATOM 1029 C CA . PRO A 1 140 ? 13.552 -3.708 34.475 1.00 56.81 140 PRO A CA 1
ATOM 1030 C C . PRO A 1 140 ? 12.740 -4.941 34.072 1.00 56.81 140 PRO A C 1
ATOM 1032 O O . PRO A 1 140 ? 11.812 -4.822 33.271 1.00 56.81 140 PRO A O 1
ATOM 1035 N N . ARG A 1 141 ? 13.152 -6.121 34.567 1.00 58.91 141 ARG A N 1
ATOM 1036 C CA . ARG A 1 141 ? 12.478 -7.404 34.315 1.00 58.91 141 ARG A CA 1
ATOM 1037 C C . ARG A 1 141 ? 10.975 -7.165 34.375 1.00 58.91 141 ARG A C 1
ATOM 1039 O O . ARG A 1 141 ? 10.508 -6.639 35.387 1.00 58.91 141 ARG A O 1
ATOM 1046 N N . ALA A 1 142 ? 10.268 -7.495 33.291 1.00 58.56 142 ALA A N 1
ATOM 1047 C CA . ALA A 1 142 ? 8.816 -7.415 33.236 1.00 58.56 142 ALA A CA 1
ATOM 1048 C C . ALA A 1 142 ? 8.285 -8.038 34.528 1.00 58.56 142 ALA A C 1
ATOM 1050 O O . ALA A 1 142 ? 8.535 -9.215 34.792 1.00 58.56 142 ALA A O 1
ATOM 1051 N N . ARG A 1 143 ? 7.696 -7.206 35.394 1.00 61.50 143 ARG A N 1
ATOM 1052 C CA . ARG A 1 143 ? 7.149 -7.672 36.665 1.00 61.50 143 ARG A CA 1
ATOM 1053 C C . ARG A 1 143 ? 6.145 -8.756 36.312 1.00 61.50 143 ARG A C 1
ATOM 1055 O O . ARG A 1 143 ? 5.251 -8.501 35.506 1.00 61.50 143 ARG A O 1
ATOM 1062 N N . GLU A 1 144 ? 6.349 -9.953 36.855 1.00 68.12 144 GLU A N 1
ATOM 1063 C CA . GLU A 1 144 ? 5.416 -11.062 36.687 1.00 68.12 144 GLU A CA 1
ATOM 1064 C C . GLU A 1 144 ? 4.004 -10.552 36.973 1.00 68.12 144 GLU A C 1
ATOM 1066 O O . GLU A 1 144 ? 3.792 -9.813 37.941 1.00 68.12 144 GLU A O 1
ATOM 1071 N N . ALA A 1 145 ? 3.071 -10.875 36.077 1.00 66.56 145 ALA A N 1
ATOM 1072 C CA . ALA A 1 145 ? 1.688 -10.459 36.214 1.00 66.56 145 ALA A CA 1
ATOM 1073 C C . ALA A 1 145 ? 1.161 -10.989 37.552 1.00 66.56 145 ALA A C 1
ATOM 1075 O O . ALA A 1 145 ? 1.019 -12.196 37.744 1.00 66.56 145 ALA A O 1
ATOM 1076 N N . GLN A 1 146 ? 0.924 -10.074 38.488 1.00 75.25 146 GLN A N 1
ATOM 1077 C CA . GLN A 1 146 ? 0.300 -10.400 39.760 1.00 75.25 146 GLN A CA 1
ATOM 1078 C C . GLN A 1 146 ? -1.187 -10.680 39.501 1.00 75.25 146 GLN A C 1
ATOM 1080 O O . GLN A 1 146 ? -1.781 -10.047 38.619 1.00 75.25 146 GLN A O 1
ATOM 1085 N N . PRO A 1 147 ? -1.808 -11.602 40.251 1.00 79.12 147 PRO A N 1
ATOM 1086 C CA . PRO A 1 147 ? -3.256 -11.740 40.259 1.00 79.12 147 PRO A CA 1
ATOM 1087 C C . PRO A 1 147 ? -3.900 -10.366 40.486 1.00 79.12 147 PRO A C 1
ATOM 1089 O O . PRO A 1 147 ? -3.519 -9.644 41.403 1.00 79.12 147 PRO A O 1
ATOM 1092 N N . TRP A 1 148 ? -4.880 -9.988 39.661 1.00 81.31 148 TRP A N 1
ATOM 1093 C CA . TRP A 1 148 ? -5.598 -8.706 39.788 1.00 81.31 148 TRP A CA 1
ATOM 1094 C C . TRP A 1 148 ? -6.470 -8.623 41.053 1.00 81.31 148 TRP A C 1
ATOM 1096 O O . TRP A 1 148 ? -7.160 -7.630 41.279 1.00 81.31 148 TRP A O 1
ATOM 1106 N N . VAL A 1 149 ? -6.451 -9.684 41.856 1.00 84.69 149 VAL A N 1
ATOM 1107 C CA . VAL A 1 149 ? -7.269 -9.891 43.035 1.00 84.69 149 VAL A CA 1
ATOM 1108 C C . VAL A 1 149 ? -6.435 -10.604 44.090 1.00 84.69 149 VAL A C 1
ATOM 1110 O O . VAL A 1 149 ? -5.748 -11.578 43.779 1.00 84.69 149 VAL A O 1
ATOM 1113 N N . GLU A 1 150 ? -6.546 -10.151 45.335 1.00 81.06 150 GLU A N 1
ATOM 1114 C CA . GLU A 1 150 ? -5.933 -10.816 46.482 1.00 81.06 150 GLU A CA 1
ATOM 1115 C C . GLU A 1 150 ? -6.459 -12.256 46.654 1.00 81.06 150 GLU A C 1
ATOM 1117 O O . GLU A 1 150 ? -7.654 -12.515 46.436 1.00 81.06 150 GLU A O 1
ATOM 1122 N N . PRO A 1 151 ? -5.605 -13.206 47.080 1.00 79.12 151 PRO A N 1
ATOM 1123 C CA . PRO A 1 151 ? -6.052 -14.532 47.491 1.00 79.12 151 PRO A CA 1
ATOM 1124 C C . PRO A 1 151 ? -7.155 -14.413 48.554 1.00 79.12 151 PRO A C 1
ATOM 1126 O O . PRO A 1 151 ? -6.973 -13.744 49.567 1.00 79.12 151 PRO A O 1
ATOM 1129 N N . GLY A 1 152 ? -8.309 -15.038 48.308 1.00 73.25 152 GLY A N 1
ATOM 1130 C CA . GLY A 1 152 ? -9.452 -15.014 49.227 1.00 73.25 152 GLY A CA 1
ATOM 1131 C C . GLY A 1 152 ? -10.543 -13.981 48.918 1.00 73.25 152 GLY A C 1
ATOM 1132 O O . GLY A 1 152 ? -11.595 -14.018 49.540 1.00 73.25 152 GLY A O 1
ATOM 1133 N N . TYR A 1 153 ? -10.383 -13.105 47.920 1.00 78.44 153 TYR A N 1
ATOM 1134 C CA . TYR A 1 153 ? -11.459 -12.171 47.527 1.00 78.44 153 TYR A CA 1
ATOM 1135 C C . TYR A 1 153 ? -12.754 -12.870 47.088 1.00 78.44 153 TYR A C 1
ATOM 1137 O O . TYR A 1 153 ? -13.849 -12.359 47.308 1.00 78.44 153 TYR A O 1
ATOM 1145 N N . TRP A 1 154 ? -12.625 -14.037 46.451 1.00 78.81 154 TRP A N 1
ATOM 1146 C CA . TRP A 1 154 ? -13.761 -14.863 46.032 1.00 78.81 154 TRP A CA 1
ATOM 1147 C C . TRP A 1 154 ? -14.239 -15.820 47.128 1.00 78.81 154 TRP A C 1
ATOM 1149 O O . TRP A 1 154 ? -15.217 -16.537 46.918 1.00 78.81 154 TRP A O 1
ATOM 1159 N N . GLU A 1 155 ? -13.557 -15.869 48.275 1.00 78.19 155 GLU A N 1
ATOM 1160 C CA . GLU A 1 155 ? -14.020 -16.664 49.404 1.00 78.19 155 GLU A CA 1
ATOM 1161 C C . GLU A 1 155 ? -15.224 -15.961 50.030 1.00 78.19 155 GLU A C 1
ATOM 1163 O O . GLU A 1 155 ? -15.240 -14.748 50.248 1.00 78.19 155 GLU A O 1
ATOM 1168 N N . SER A 1 156 ? -16.285 -16.731 50.268 1.00 64.06 156 SER A N 1
ATOM 1169 C CA . SER A 1 156 ? -17.489 -16.218 50.905 1.00 64.06 156 SER A CA 1
ATOM 1170 C C . SER A 1 156 ? -17.123 -15.623 52.260 1.00 64.06 156 SER A C 1
ATOM 1172 O O . SER A 1 156 ? -16.512 -16.314 53.079 1.00 64.06 156 SER A O 1
ATOM 1174 N N . TRP A 1 157 ? -17.526 -14.367 52.478 1.00 60.75 157 TRP A N 1
ATOM 1175 C CA . TRP A 1 157 ? -17.486 -13.670 53.765 1.00 60.75 157 TRP A CA 1
ATOM 1176 C C . TRP A 1 157 ? -17.764 -14.641 54.917 1.00 60.75 157 TRP A C 1
ATOM 1178 O O . TRP A 1 157 ? -18.649 -15.491 54.760 1.00 60.75 157 TRP A O 1
ATOM 1188 N N . PRO A 1 158 ? -17.052 -14.533 56.058 1.00 62.16 158 PRO A N 1
ATOM 1189 C CA . PRO A 1 158 ? -17.257 -15.445 57.172 1.00 62.16 158 PRO A CA 1
ATOM 1190 C C . PRO A 1 158 ? -18.750 -15.495 57.475 1.00 62.16 158 PRO A C 1
ATOM 1192 O O . PRO A 1 158 ? -19.378 -14.456 57.692 1.00 62.16 158 PRO A O 1
ATOM 1195 N N . THR A 1 159 ? -19.322 -16.700 57.40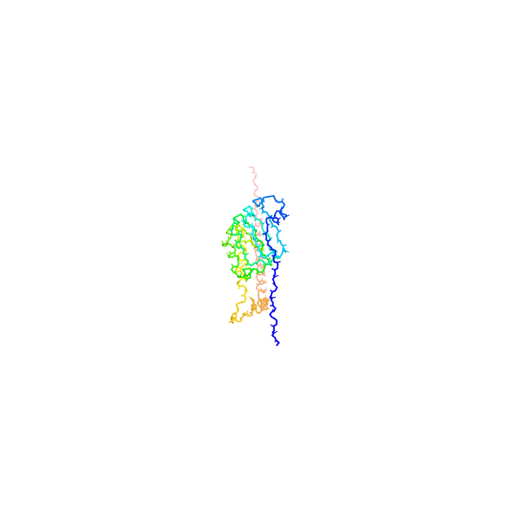6 1.00 61.06 159 THR A N 1
ATOM 1196 C CA . THR A 1 159 ? -20.725 -16.939 57.745 1.00 61.06 159 THR A CA 1
ATOM 1197 C C . THR A 1 159 ? -21.013 -16.215 59.056 1.00 61.06 159 THR A C 1
ATOM 1199 O O . THR A 1 159 ? -20.242 -16.426 60.002 1.00 61.06 159 THR A O 1
ATOM 1202 N N . PRO A 1 160 ? -22.049 -15.352 59.128 1.00 60.16 160 PRO A N 1
ATOM 1203 C CA . PRO A 1 160 ? -22.402 -14.675 60.367 1.00 60.16 160 PRO A CA 1
ATOM 1204 C C . PRO A 1 160 ? -22.420 -15.710 61.485 1.00 60.16 160 PRO A C 1
ATOM 1206 O O . PRO A 1 160 ? -22.982 -16.794 61.302 1.00 60.16 160 PRO A O 1
ATOM 1209 N N . SER A 1 161 ? -21.739 -15.426 62.596 1.00 61.75 161 SER A N 1
ATOM 1210 C CA . SER A 1 161 ? -21.669 -16.361 63.716 1.00 61.75 161 SER A CA 1
ATOM 1211 C C . SER A 1 161 ? -23.085 -16.812 64.072 1.00 61.75 161 SER A C 1
ATOM 1213 O O . SER A 1 161 ? -24.001 -15.989 64.117 1.00 61.75 161 SER A O 1
ATOM 1215 N N . SER A 1 162 ? -23.278 -18.117 64.288 1.00 68.00 162 SER A N 1
ATOM 1216 C CA . SER A 1 162 ? -24.601 -18.715 64.538 1.00 68.00 162 SER A CA 1
ATOM 1217 C C . SER A 1 162 ? -25.394 -17.952 65.602 1.00 68.00 162 SER A C 1
ATOM 1219 O O . SER A 1 162 ? -26.595 -17.776 65.458 1.00 68.00 162 SER A O 1
ATOM 1221 N N . ALA A 1 163 ? -24.700 -17.388 66.594 1.00 74.62 163 ALA A N 1
ATOM 1222 C CA . ALA A 1 163 ? -25.257 -16.531 67.634 1.00 74.62 163 ALA A CA 1
ATOM 1223 C C . ALA A 1 163 ? -25.966 -15.264 67.111 1.00 74.62 163 ALA A C 1
ATOM 1225 O O . ALA A 1 163 ? -27.013 -14.901 67.637 1.00 74.62 163 ALA A O 1
ATOM 1226 N N . ILE A 1 164 ? -25.433 -14.592 66.083 1.00 80.50 164 ILE A N 1
ATOM 1227 C CA . ILE A 1 164 ? -26.076 -13.406 65.487 1.00 80.50 164 ILE A CA 1
ATOM 1228 C C . ILE A 1 164 ? -27.359 -13.824 64.767 1.00 80.50 164 ILE A C 1
ATOM 1230 O O . ILE A 1 164 ? -28.379 -13.148 64.876 1.00 80.50 164 ILE A O 1
ATOM 1234 N N . LEU A 1 165 ? -27.318 -14.952 64.055 1.00 79.50 165 LEU A N 1
ATOM 1235 C CA . LEU A 1 165 ? -28.477 -15.472 63.335 1.00 79.50 165 LEU A CA 1
ATOM 1236 C C . LEU A 1 165 ? -29.573 -15.944 64.304 1.00 79.50 165 LEU A C 1
ATOM 1238 O O . LEU A 1 165 ? -30.743 -15.624 64.117 1.00 79.50 165 LEU A O 1
ATOM 1242 N N . GLU A 1 166 ? -29.191 -16.660 65.363 1.00 83.38 166 GLU A N 1
ATOM 1243 C CA . GLU A 1 166 ? -30.096 -17.132 66.414 1.00 83.38 166 GLU A CA 1
ATOM 1244 C C . GLU A 1 166 ? -30.758 -15.973 67.164 1.00 83.38 166 GLU A C 1
ATOM 1246 O O . GLU A 1 166 ? -31.967 -16.007 67.400 1.00 83.38 166 GLU A O 1
ATOM 1251 N N . GLU A 1 167 ? -29.998 -14.928 67.499 1.00 89.38 167 GLU A N 1
ATOM 1252 C CA . GLU A 1 167 ? -30.537 -13.754 68.184 1.00 89.38 167 GLU A CA 1
ATOM 1253 C C . GLU A 1 167 ? -31.465 -12.945 67.267 1.00 89.38 167 GLU A C 1
ATOM 1255 O O . GLU A 1 167 ? -32.553 -12.558 67.691 1.00 89.38 167 GLU A O 1
ATOM 1260 N N . ALA A 1 168 ? -31.117 -12.780 65.987 1.00 87.94 168 ALA A N 1
ATOM 1261 C CA . ALA A 1 168 ? -32.003 -12.148 65.009 1.00 87.94 168 ALA A CA 1
ATOM 1262 C C . ALA A 1 168 ? -33.317 -12.936 64.827 1.00 87.94 168 ALA A C 1
ATOM 1264 O O . ALA A 1 168 ? -34.400 -12.348 64.810 1.00 87.94 168 ALA A O 1
ATOM 1265 N N . CYS A 1 169 ? -33.250 -14.272 64.751 1.00 88.31 169 CYS A N 1
ATOM 1266 C CA . CYS A 1 169 ? -34.439 -15.125 64.684 1.00 88.31 169 CYS A CA 1
ATOM 1267 C C . CYS A 1 169 ? -35.304 -15.019 65.947 1.00 88.31 169 CYS A C 1
ATOM 1269 O O . CYS A 1 169 ? -36.531 -14.961 65.842 1.00 88.31 169 CYS A O 1
ATOM 1271 N N . ARG A 1 170 ? -34.684 -14.962 67.131 1.00 93.31 170 ARG A N 1
ATOM 1272 C CA . ARG A 1 170 ? -35.389 -14.801 68.407 1.00 93.31 170 ARG A CA 1
ATOM 1273 C C . ARG A 1 170 ? -36.110 -13.458 68.484 1.00 93.31 170 ARG A C 1
ATOM 1275 O O . ARG A 1 170 ? -37.287 -13.426 68.837 1.00 93.31 170 ARG A O 1
ATOM 1282 N N . GLN A 1 171 ? -35.431 -12.369 68.124 1.00 95.56 171 GLN A N 1
ATOM 1283 C CA . GLN A 1 171 ? -36.011 -11.024 68.122 1.00 95.56 171 GLN A CA 1
ATOM 1284 C C . GLN A 1 171 ? -37.197 -10.937 67.162 1.00 95.56 171 GLN A C 1
ATOM 1286 O O . GLN A 1 171 ? -38.261 -10.455 67.541 1.00 95.56 171 GLN A O 1
ATOM 1291 N N . PHE A 1 172 ? -37.060 -11.502 65.961 1.00 95.50 172 PHE A N 1
ATOM 1292 C CA . PHE A 1 172 ? -38.151 -11.544 64.993 1.00 95.50 172 PHE A CA 1
ATOM 1293 C C . PHE A 1 172 ? -39.374 -12.321 65.509 1.00 95.50 172 PHE A C 1
ATOM 1295 O O . PHE A 1 172 ? -40.510 -11.864 65.376 1.00 95.50 172 PHE A O 1
ATOM 1302 N N . GLN A 1 173 ? -39.159 -13.479 66.139 1.00 95.88 173 GLN A N 1
ATOM 1303 C CA . GLN A 1 173 ? -40.245 -14.269 66.729 1.00 95.88 173 GLN A CA 1
ATOM 1304 C C . GLN A 1 173 ? -40.936 -13.545 67.889 1.00 95.88 173 GLN A C 1
ATOM 1306 O O . GLN A 1 173 ? -42.161 -13.609 67.990 1.00 95.88 173 GLN A O 1
ATOM 1311 N N . ALA A 1 174 ? -40.178 -12.835 68.729 1.00 96.62 174 ALA A N 1
ATOM 1312 C CA . ALA A 1 174 ? -40.736 -12.040 69.818 1.00 96.62 174 ALA A CA 1
ATOM 1313 C C . ALA A 1 174 ? -41.662 -10.935 69.285 1.00 96.62 174 ALA A C 1
ATOM 1315 O O . ALA A 1 174 ? -42.794 -10.810 69.749 1.00 96.62 174 ALA A O 1
ATOM 1316 N N . THR A 1 175 ? -41.232 -10.206 68.250 1.00 96.94 175 THR A N 1
ATOM 1317 C CA . THR A 1 175 ? -42.052 -9.164 67.612 1.00 96.94 175 THR A CA 1
ATOM 1318 C C . THR A 1 175 ? -43.326 -9.735 66.986 1.00 96.94 175 THR A C 1
ATOM 1320 O O . THR A 1 175 ? -44.401 -9.166 67.145 1.00 96.94 175 THR A O 1
ATOM 1323 N N . LEU A 1 176 ? -43.251 -10.891 66.316 1.00 97.50 176 LEU A N 1
ATOM 1324 C CA . LEU A 1 176 ? -44.446 -11.538 65.760 1.00 97.50 176 LEU A CA 1
ATOM 1325 C C . LEU A 1 176 ? -45.453 -11.954 66.836 1.00 97.50 176 LEU A C 1
ATOM 1327 O O . LEU A 1 176 ? -46.661 -11.890 66.598 1.00 97.50 176 LEU A O 1
ATOM 1331 N N . GLN A 1 177 ? -44.970 -12.403 67.994 1.00 97.06 177 GLN A N 1
ATOM 1332 C CA . GLN A 1 177 ? -45.839 -12.773 69.103 1.00 97.06 177 GLN A CA 1
ATOM 1333 C C . GLN A 1 177 ? -46.551 -11.542 69.674 1.00 97.06 177 GLN A C 1
ATOM 1335 O O . GLN A 1 177 ? -47.768 -11.572 69.837 1.00 97.06 177 GLN A O 1
ATOM 1340 N N . GLU A 1 178 ? -45.824 -10.441 69.862 1.00 97.56 178 GLU A N 1
ATOM 1341 C CA . GLU A 1 178 ? -46.393 -9.170 70.314 1.00 97.56 178 GLU A CA 1
ATOM 1342 C C . GLU A 1 178 ? -47.485 -8.661 69.360 1.00 97.56 178 GLU A C 1
ATOM 1344 O O . GLU A 1 178 ? -48.575 -8.297 69.802 1.00 97.56 178 GLU A O 1
ATOM 1349 N N . CYS A 1 179 ? -47.253 -8.716 68.043 1.00 96.69 179 CYS A N 1
ATOM 1350 C CA . CYS A 1 179 ? -48.267 -8.325 67.061 1.00 96.69 179 CYS A CA 1
ATOM 1351 C C . CYS A 1 179 ? -49.552 -9.161 67.173 1.00 96.69 179 CYS A C 1
ATOM 1353 O O . CYS A 1 179 ? -50.647 -8.616 67.054 1.00 96.69 179 CYS A O 1
ATOM 13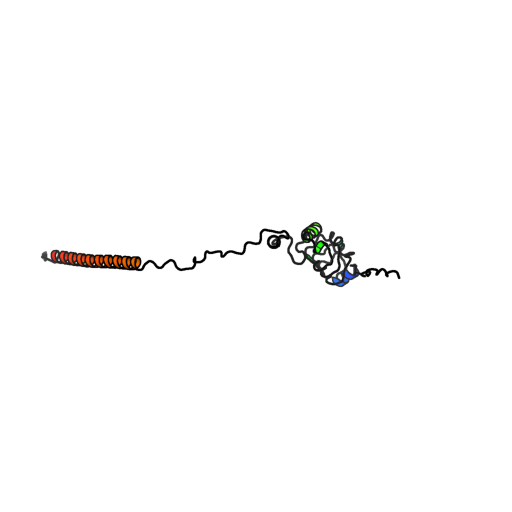55 N N . ARG A 1 180 ? -49.437 -10.475 67.407 1.00 97.12 180 ARG A N 1
ATOM 1356 C CA . ARG A 1 180 ? -50.603 -11.363 67.569 1.00 97.12 180 ARG A CA 1
ATOM 1357 C C . ARG A 1 180 ? -51.377 -11.070 68.848 1.00 97.12 180 ARG A C 1
ATOM 1359 O O . ARG A 1 180 ? -52.604 -11.135 68.845 1.00 97.12 180 ARG A O 1
ATOM 1366 N N . ASP A 1 181 ? -50.670 -10.762 69.929 1.00 97.44 181 ASP A N 1
ATOM 1367 C CA . ASP A 1 181 ? -51.296 -10.444 71.209 1.00 97.44 181 ASP A CA 1
ATOM 1368 C C . ASP A 1 181 ? -52.041 -9.104 71.133 1.00 97.44 181 ASP A C 1
ATOM 1370 O O . ASP A 1 181 ? -53.174 -9.006 71.608 1.00 97.44 181 ASP A O 1
ATOM 1374 N N . LEU A 1 182 ? -51.460 -8.106 70.458 1.00 96.50 182 LEU A N 1
ATOM 1375 C CA . LEU A 1 182 ? -52.119 -6.828 70.180 1.00 96.50 182 LEU A CA 1
ATOM 1376 C C . LEU A 1 182 ? -53.357 -6.991 69.290 1.00 96.50 182 LEU A C 1
ATOM 1378 O O . LEU A 1 182 ? -54.387 -6.384 69.573 1.00 96.50 182 LEU A O 1
ATOM 1382 N N . ASP A 1 183 ? -53.286 -7.829 68.254 1.00 96.75 183 ASP A N 1
ATOM 1383 C CA . ASP A 1 183 ? -54.428 -8.111 67.374 1.00 96.75 183 ASP A CA 1
ATOM 1384 C C . ASP A 1 183 ? -55.589 -8.756 68.149 1.00 96.75 183 ASP A C 1
ATOM 1386 O O . ASP A 1 183 ? -56.741 -8.328 68.046 1.00 96.75 183 ASP A O 1
ATOM 1390 N N . ARG A 1 184 ? -55.281 -9.715 69.035 1.00 96.94 184 ARG A N 1
ATOM 1391 C CA . ARG A 1 184 ? -56.278 -10.308 69.936 1.00 96.94 184 ARG A CA 1
ATOM 1392 C C . ARG A 1 184 ? -56.892 -9.259 70.867 1.00 96.94 184 ARG A C 1
ATOM 1394 O O . ARG A 1 184 ? -58.112 -9.210 70.991 1.00 96.94 184 ARG A O 1
ATOM 1401 N N . GLN A 1 185 ? -56.074 -8.411 71.493 1.00 96.62 185 GLN A N 1
ATOM 1402 C CA . GLN A 1 185 ? -56.562 -7.351 72.383 1.00 96.62 185 GLN A CA 1
ATOM 1403 C C . GLN A 1 185 ? -57.455 -6.343 71.650 1.00 96.62 185 GLN A C 1
ATOM 1405 O O . GLN A 1 185 ? -58.480 -5.919 72.187 1.00 96.62 185 GLN A O 1
ATOM 1410 N N . ALA A 1 186 ? -57.094 -5.973 70.420 1.00 95.75 186 ALA A N 1
ATOM 1411 C CA . ALA A 1 186 ? -57.910 -5.107 69.582 1.00 95.75 186 ALA A CA 1
ATOM 1412 C C . ALA A 1 186 ? -59.260 -5.764 69.255 1.00 95.75 186 ALA A C 1
ATOM 1414 O O . ALA A 1 186 ? -60.298 -5.115 69.388 1.00 95.75 186 ALA A O 1
ATOM 1415 N N . GLY A 1 187 ? -59.260 -7.056 68.910 1.00 95.56 187 GLY A N 1
ATOM 1416 C CA . GLY A 1 187 ? -60.477 -7.836 68.679 1.00 95.56 187 GLY A CA 1
ATOM 1417 C C . GLY A 1 187 ? -61.393 -7.901 69.904 1.00 95.56 187 GLY A C 1
ATOM 1418 O O . GLY A 1 187 ? -62.593 -7.652 69.789 1.00 95.56 187 GLY A O 1
ATOM 1419 N N . ASP A 1 188 ? -60.834 -8.160 71.087 1.00 95.88 188 ASP A N 1
ATOM 1420 C CA . ASP A 1 188 ? -61.595 -8.201 72.341 1.00 95.88 188 ASP A CA 1
ATOM 1421 C C . ASP A 1 188 ? -62.191 -6.826 72.690 1.00 95.88 188 ASP A C 1
ATOM 1423 O O . ASP A 1 188 ? -63.351 -6.730 73.098 1.00 95.88 188 ASP A O 1
ATOM 1427 N N . SER A 1 189 ? -61.424 -5.751 72.476 1.00 94.19 189 SER A N 1
ATOM 1428 C CA . SER A 1 189 ? -61.868 -4.368 72.687 1.00 94.19 189 SER A CA 1
ATOM 1429 C C . SER A 1 189 ? -63.010 -3.978 71.742 1.00 94.19 189 SER A C 1
ATOM 1431 O O . SER A 1 189 ? -64.015 -3.411 72.179 1.00 94.19 189 SER A O 1
ATOM 1433 N N . LEU A 1 190 ? -62.913 -4.350 70.459 1.00 93.06 190 LEU A N 1
ATOM 1434 C CA . LEU A 1 190 ? -63.984 -4.156 69.477 1.00 93.06 190 LEU A CA 1
ATOM 1435 C C . LEU A 1 190 ? -65.246 -4.931 69.869 1.00 93.06 190 LEU A C 1
ATOM 1437 O O . LEU A 1 190 ? -66.326 -4.345 69.925 1.00 93.06 190 LEU A O 1
ATOM 1441 N N . ALA A 1 191 ? -65.116 -6.211 70.229 1.00 90.62 191 ALA A N 1
ATOM 1442 C CA . ALA A 1 191 ? -66.246 -7.028 70.667 1.00 90.62 191 ALA A CA 1
ATOM 1443 C C . ALA A 1 191 ? -66.905 -6.475 71.945 1.00 90.62 191 ALA A C 1
ATOM 1445 O O . ALA A 1 191 ? -68.127 -6.539 72.106 1.00 90.62 191 ALA A O 1
ATOM 1446 N N . GLN A 1 192 ? -66.118 -5.916 72.868 1.00 90.44 192 GLN A N 1
ATOM 1447 C CA . GLN A 1 192 ? -66.642 -5.251 74.058 1.00 90.44 192 GLN A CA 1
ATOM 1448 C C . GLN A 1 192 ? -67.407 -3.971 73.697 1.00 90.44 192 GLN A C 1
ATOM 1450 O O . GLN A 1 192 ? -68.508 -3.765 74.212 1.00 90.44 192 GLN A O 1
ATOM 1455 N N . ALA A 1 193 ? -66.871 -3.142 72.799 1.00 86.31 193 ALA A N 1
ATOM 1456 C CA . ALA A 1 193 ? -67.543 -1.936 72.320 1.00 86.31 193 ALA A CA 1
ATOM 1457 C C . ALA A 1 193 ? -68.858 -2.263 71.591 1.00 86.31 193 ALA A C 1
ATOM 1459 O O . ALA A 1 193 ? -69.879 -1.633 71.862 1.00 86.31 193 ALA A O 1
ATOM 1460 N N . GLU A 1 194 ? -68.876 -3.294 70.742 1.00 85.94 194 GLU A N 1
ATOM 1461 C CA . GLU A 1 194 ? -70.087 -3.774 70.061 1.00 85.94 194 GLU A CA 1
ATOM 1462 C C . GLU A 1 194 ? -71.158 -4.261 71.043 1.00 85.94 194 GLU A C 1
ATOM 1464 O O . GLU A 1 194 ? -72.339 -3.979 70.856 1.00 85.94 194 GLU A O 1
ATOM 1469 N N . ARG A 1 195 ? -70.774 -4.942 72.130 1.00 82.19 195 ARG A N 1
ATOM 1470 C CA . ARG A 1 195 ? -71.722 -5.361 73.179 1.00 82.19 195 ARG A CA 1
ATOM 1471 C C . ARG A 1 195 ? -72.324 -4.182 73.940 1.00 82.19 195 ARG A C 1
ATOM 1473 O O . ARG A 1 195 ? -73.483 -4.261 74.334 1.00 82.19 195 ARG A O 1
ATOM 1480 N N . VAL A 1 196 ? -71.557 -3.110 74.147 1.00 80.38 196 VAL A N 1
ATOM 1481 C CA . VAL A 1 196 ? -72.043 -1.869 74.779 1.00 80.38 196 VAL A CA 1
ATOM 1482 C C . VAL A 1 196 ? -72.946 -1.074 73.827 1.00 80.38 196 VAL A C 1
ATOM 1484 O O . VAL A 1 196 ? -73.889 -0.432 74.279 1.00 80.38 196 VAL A O 1
ATOM 1487 N N . LEU A 1 197 ? -72.684 -1.140 72.518 1.00 69.69 197 LEU A N 1
ATOM 1488 C CA . LEU A 1 197 ? -73.441 -0.446 71.467 1.00 69.69 197 LEU A CA 1
ATOM 1489 C C . LEU A 1 197 ? -74.595 -1.284 70.867 1.00 69.69 197 LEU A C 1
ATOM 1491 O O . LEU A 1 197 ? -75.344 -0.778 70.031 1.00 69.69 197 LEU A O 1
ATOM 1495 N N . GLY A 1 198 ? -74.765 -2.543 71.287 1.00 58.16 198 GLY A N 1
ATOM 1496 C CA . GLY A 1 198 ? -75.856 -3.433 70.871 1.00 58.16 198 GLY A CA 1
ATOM 1497 C C . GLY A 1 198 ? -77.241 -2.941 71.333 1.00 58.16 198 GLY A C 1
ATOM 1498 O O . GLY A 1 198 ? -77.351 -2.259 72.350 1.00 58.16 198 GLY A O 1
ATOM 1499 N N . PRO A 1 199 ? -78.326 -3.246 70.595 1.00 56.16 199 PRO A N 1
ATOM 1500 C CA . PRO A 1 199 ? -79.498 -2.381 70.510 1.00 56.16 199 PRO A CA 1
ATOM 1501 C C . PRO A 1 199 ? -80.364 -2.415 71.775 1.00 56.16 199 PRO A C 1
ATOM 1503 O O . PRO A 1 199 ? -81.197 -3.302 71.955 1.00 56.16 199 PRO A O 1
ATOM 1506 N N . ALA A 1 200 ? -80.250 -1.378 72.601 1.00 52.19 200 ALA A N 1
ATOM 1507 C CA . ALA A 1 200 ? -81.304 -0.972 73.520 1.00 52.19 200 ALA A CA 1
ATOM 1508 C C . ALA A 1 200 ? -82.168 0.118 72.857 1.00 52.19 200 ALA A C 1
ATOM 1510 O O . ALA A 1 200 ? -81.832 1.295 72.880 1.00 52.19 200 ALA A O 1
ATOM 1511 N N . GLY A 1 201 ? -83.287 -0.314 72.266 1.00 55.22 201 GLY A N 1
ATOM 1512 C CA . GLY A 1 201 ? -84.543 0.439 72.169 1.00 55.22 201 GLY A CA 1
ATOM 1513 C C . GLY A 1 201 ? -84.572 1.736 71.352 1.00 55.22 201 GLY A C 1
ATOM 1514 O O . GLY A 1 201 ? -84.242 2.804 71.851 1.00 55.22 201 GLY A O 1
ATOM 1515 N N . THR A 1 202 ? -85.158 1.683 70.152 1.00 48.00 202 THR A N 1
ATOM 1516 C CA . THR A 1 202 ? -86.074 2.740 69.665 1.00 48.00 202 THR A CA 1
ATOM 1517 C C . THR A 1 202 ? -86.899 2.235 68.478 1.00 48.00 202 THR A C 1
ATOM 1519 O O . THR A 1 202 ? -86.765 2.678 67.344 1.00 48.00 202 THR A O 1
ATOM 1522 N N . THR A 1 203 ? -87.831 1.315 68.735 1.00 47.47 203 THR A N 1
ATOM 1523 C CA . THR A 1 203 ? -89.046 1.236 67.911 1.00 47.47 203 THR A CA 1
ATOM 1524 C C . THR A 1 203 ? -89.991 2.337 68.391 1.00 47.47 203 THR A C 1
ATOM 1526 O O . THR A 1 203 ? -90.918 2.079 69.154 1.00 47.47 203 THR A O 1
ATOM 1529 N N . SER A 1 204 ? -89.711 3.588 68.014 1.00 40.66 204 SER A N 1
ATOM 1530 C CA . SER A 1 204 ? -90.692 4.666 68.145 1.00 40.66 204 SER A CA 1
ATOM 1531 C C . SER A 1 204 ? -91.581 4.629 66.908 1.00 40.66 204 SER A C 1
ATOM 1533 O O . SER A 1 204 ? -91.189 5.052 65.821 1.00 40.66 204 SER A O 1
ATOM 1535 N N . SER A 1 205 ? -92.757 4.032 67.069 1.00 46.41 205 SER A N 1
ATOM 1536 C CA . SER A 1 205 ? -93.861 4.120 66.125 1.00 46.41 205 SER A CA 1
ATOM 1537 C C . SER A 1 205 ? -94.381 5.558 66.090 1.00 46.41 205 SER A C 1
ATOM 1539 O O . SER A 1 205 ? -94.941 6.023 67.082 1.00 46.41 205 SER A O 1
ATOM 1541 N N . PHE A 1 206 ? -94.261 6.237 64.951 1.00 39.75 206 PHE A N 1
ATOM 1542 C CA . PHE A 1 206 ? -95.121 7.375 64.638 1.00 39.75 206 PHE A CA 1
ATOM 1543 C C . PHE A 1 206 ? -96.214 6.907 63.673 1.00 39.75 206 PHE A C 1
ATOM 1545 O O . PHE A 1 206 ? -95.938 6.475 62.556 1.00 39.75 206 PHE A O 1
ATOM 1552 N N . VAL A 1 207 ? -97.452 6.947 64.166 1.00 40.34 207 VAL A N 1
ATOM 1553 C CA . VAL A 1 207 ? -98.695 6.903 63.390 1.00 40.34 207 VAL A CA 1
ATOM 1554 C C . VAL A 1 207 ? -99.062 8.359 63.086 1.00 40.34 207 VAL A C 1
ATOM 1556 O O . VAL A 1 207 ? -98.999 9.168 64.007 1.00 40.34 207 VAL A O 1
ATOM 1559 N N . PHE A 1 208 ? -99.375 8.615 61.807 1.00 40.62 208 PHE A N 1
ATOM 1560 C CA . PHE A 1 208 ? -99.928 9.817 61.149 1.00 40.62 208 PHE A CA 1
ATOM 1561 C C . PHE A 1 208 ? -99.969 11.149 61.911 1.00 40.62 208 PHE A C 1
ATOM 1563 O O . PHE A 1 208 ? -100.725 11.258 62.900 1.00 40.62 208 PHE A O 1
#

Sequence (208 aa):
MEPRGEKPGEADGVRVTPQLLKSRSGEFALESILLLKLRGLGLVDLGCLGECLGLEWLDLSGNALTQLGPLASLRQLAVLNVANNRNPLCASPTYGAAVQELLPGLKAIDGERVSGRGSDFYQLCRDLDSSLRPSSGPGPRAREAQPWVEPGYWESWPTPSSAILEEACRQFQATLQECRDLDRQAGDSLAQAERVLGPAGTTSSFVF

Secondary structure (DSSP, 8-state):
------PPP---PEEP-HHHHHHHH--SSSTT--EEE-TTS-EEE-GGGGG-TT--EEE-TTS-----GGGGG-TT--EEE-TT---GGGGSTTHHHHHHHH-TT-SEETTEE-SSTTHHHHHHHHHHHHHHSPPSS----------SS-TTTTS------HHHHHHHHHHHHHHHHHHHHHHHHHHHHHHHHHHHHS----------